Protein AF-A0A5C8FEM8-F1 (afdb_monomer)

Mean predicted aligned error: 6.61 Å

Sequence (257 aa):
MIEANPTNIETYREKIDFLNQLADKSDYSSDKGKYYNLAIECYDKMIELNPNDAETYKGKADTYYKLADNSYSYSDEKYYNLAIECYDKAIELNPNDAETYKGKADAYSQFANKYFSHQYSKSDKEKYYNLAIECYDKAIELNPNDAETYKGKADAYSQFANKYFSHQYSKSDKEKYYNLAIECYDKAIELNPNDAETYKGKADAYSQFANKYFSHQYSKSDKEKYYNLAIKCYDKAIKLKPSAVSFILRRVVPYMS

Radius of gyration: 20.21 Å; Cα contacts (8 Å, |Δi|>4): 328; chains: 1; bounding box: 56×37×47 Å

Organism: Brachyspira pilosicoli (NCBI:txid52584)

Solvent-accessible surface area (backbone atoms only — not comparable to full-atom values): 13181 Å² total; per-residue (Å²): 129,85,79,57,52,96,86,42,61,64,43,34,52,57,45,34,55,52,29,51,54,52,28,72,71,42,90,46,57,70,57,25,46,53,28,40,52,55,31,42,56,36,38,52,52,41,38,76,75,42,78,78,45,29,66,54,31,32,55,38,12,54,40,28,35,51,46,24,70,64,50,94,56,84,62,28,61,59,25,31,52,52,13,45,55,24,25,51,52,13,37,74,65,38,80,77,47,30,64,50,30,32,53,38,14,51,37,30,31,50,44,32,62,67,59,54,74,80,82,59,60,74,68,59,38,49,52,28,44,50,54,14,49,54,26,28,52,52,13,36,73,66,39,78,76,46,30,65,49,30,34,52,43,15,50,41,30,33,52,53,49,62,78,70,64,88,85,85,75,63,73,66,61,47,54,50,30,44,49,53,14,48,53,25,28,51,51,13,36,71,64,38,79,74,48,30,64,52,31,39,53,43,15,49,46,30,41,49,49,27,57,74,70,44,72,82,88,58,65,70,65,62,36,49,53,30,33,54,52,13,39,55,26,24,52,54,14,32,72,66,39,74,86,46,60,69,45,60,56,56,49,51,50,72,78,78,115

Nearest PDB structures (foldseek):
  7cc7-assembly1_A  TM=6.594E-01  e=1.674E-04  Homo sapiens
  1zu2-assembly1_A  TM=7.948E-01  e=9.062E-04  Arabidopsis thaliana
  7kra-assembly1_B  TM=4.400E-01  e=4.4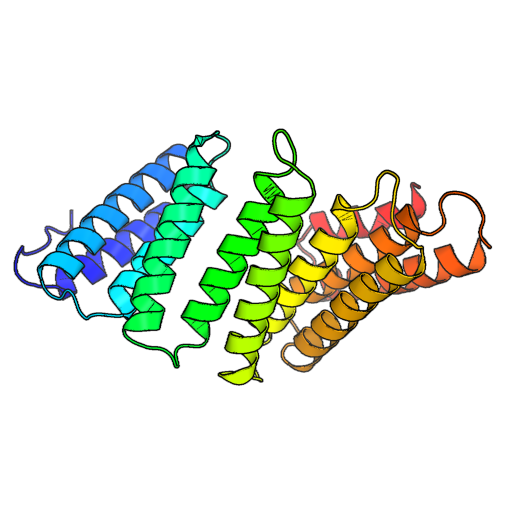88E-03  Saccharomyces cerevisiae
  6gkf-assembly1_B  TM=3.590E-01  e=4.329E-02  Homo sapiens
  6rrk-assembly1_B  TM=3.286E-01  e=2.799E-01  Homo sapiens

pLDDT: mean 87.53, std 13.0, range [51.66, 98.81]

InterPro domains:
  IPR011990 Tetratricopeptide-like helical domain superfamily [G3DSA:1.25.40.10] (30-71)
  IPR011990 Tetratricopeptide-like helical domain superfamily [G3DSA:1.25.40.10] (72-115)
  IPR011990 Tetratricopeptide-like helical domain superfamily [G3DSA:1.25.40.10] (120-165)
  IPR011990 Tetratricopeptide-like helical domain superfamily [G3DSA:1.25.40.10] (169-250)
  IPR019734 Tetratricopeptide repeat [PF13181] (34-53)
  IPR019734 Tetratricopeptide repeat [PF13181] (223-243)
  IPR019734 Tetratricopeptide repeat [PS50005] (64-97)
  IPR019734 Tetratricopeptide repeat [SM00028] (16-53)
  IPR019734 Tetratricopeptide repeat [SM00028] (61-97)
  IPR019734 Tetratricopeptide repeat [SM00028] (105-146)
  IPR019734 Tetratricopeptide repeat [SM00028] (154-195)
  IPR019734 Tetratricopeptide repeat [SM00028] (203-244)
  IPR051685 Ycf3/AcsC/BcsC/TPR Multifunctional [PTHR44943] (76-242)

Foldseek 3Di:
DQDQDLQDLVSLVVLLVVLVVQLVPDPDLVSVLVSLVVNLVSLVSSCVNPVLDLVSLQSNLLSLLVNLVSDPDPCSLVSLVSSLVSLVSSCVSPVLDLVSLLSNLLSLLVCLQRPPPPDDDLVVSVVSLVSSLVSLVSSCVSPVLDLVSLLSNLLSLLSVLQPNDPDDDDLVVSVVSLVSSLVSLVSSCVSPVLPLVSLQSNLVSLLRCLCPNVVPDDDPVVSVVSLVSSLVSLVSSCVSPVPPVVSVVSSCVSVVD

Secondary structure (DSSP, 8-state):
-----TT-HHHHHHHHHHHHHHHHH-S-HHHHHHHHHHHHHHHHHHHHH-TT-HHHHHHHHHHHHHHHHH--STTHHHHHHHHHHHHHHHHHH-TT-HHHHHHHHHHHHHHHHHHTTTSS-HHHHHHHHHHHHHHHHHHHHH-TT-HHHHHHHHHHHHHHHHHT-SS-S-HHHHHHHHHHHHHHHHHHHHH-TT-HHHHHHHHHHHHHHHHHHSTTT--HHHHHHHHHHHHHHHHHHHHH-TT-HHHHHHHHGGG--

Structure (mmCIF, N/CA/C/O backbone):
data_AF-A0A5C8FEM8-F1
#
_entry.id   AF-A0A5C8FEM8-F1
#
loop_
_atom_site.group_PDB
_atom_site.id
_atom_site.type_symbol
_atom_site.label_atom_id
_atom_site.label_alt_id
_atom_site.label_comp_id
_atom_site.label_asym_id
_atom_site.label_entity_id
_atom_site.label_seq_id
_atom_site.pdbx_PDB_ins_code
_atom_site.Cartn_x
_atom_site.Cartn_y
_atom_site.Cartn_z
_atom_site.occupancy
_atom_site.B_iso_or_equiv
_atom_site.auth_seq_id
_atom_site.auth_comp_id
_atom_site.auth_asym_id
_atom_site.auth_atom_id
_atom_site.pdbx_PDB_model_num
ATOM 1 N N . MET A 1 1 ? -15.804 23.978 14.802 1.00 51.66 1 MET A N 1
ATOM 2 C CA . MET A 1 1 ? -15.342 22.624 15.166 1.00 51.66 1 MET A CA 1
ATOM 3 C C . MET A 1 1 ? -16.529 21.701 15.006 1.00 51.66 1 MET A C 1
ATOM 5 O O . MET A 1 1 ? -17.602 22.091 15.442 1.00 51.66 1 MET A O 1
ATOM 9 N N . ILE A 1 2 ? -16.366 20.544 14.368 1.00 57.62 2 ILE A N 1
ATOM 10 C CA . ILE A 1 2 ? -17.368 19.477 14.458 1.00 57.62 2 ILE A CA 1
ATOM 11 C C . ILE A 1 2 ? -17.205 18.889 15.864 1.00 57.62 2 ILE A C 1
ATOM 13 O O . ILE A 1 2 ? -16.173 18.285 16.164 1.00 57.62 2 ILE A O 1
ATOM 17 N N . GLU A 1 3 ? -18.147 19.169 16.763 1.00 63.19 3 GLU A N 1
ATOM 18 C CA . GLU A 1 3 ? -18.195 18.512 18.070 1.00 63.19 3 GLU A CA 1
ATOM 19 C C . GLU A 1 3 ? -18.708 17.087 17.853 1.00 63.19 3 GLU A C 1
ATOM 21 O O . GLU A 1 3 ? -19.853 16.887 17.453 1.00 63.19 3 GLU A O 1
ATOM 26 N N . ALA A 1 4 ? -17.838 16.093 18.057 1.00 64.19 4 ALA A N 1
ATOM 27 C CA . ALA A 1 4 ? -18.237 14.695 17.964 1.00 64.19 4 ALA A CA 1
ATOM 28 C C . ALA A 1 4 ? -19.168 14.358 19.136 1.00 64.19 4 ALA A C 1
ATOM 30 O O . ALA A 1 4 ? -18.851 14.648 20.293 1.00 64.19 4 ALA A O 1
ATOM 31 N N . ASN A 1 5 ? -20.310 13.745 18.838 1.00 67.50 5 ASN A N 1
ATOM 32 C CA . ASN A 1 5 ? -21.220 13.247 19.856 1.00 67.50 5 ASN A CA 1
ATOM 33 C C . ASN A 1 5 ? -20.618 11.955 20.442 1.00 67.50 5 ASN A C 1
ATOM 35 O O . ASN A 1 5 ? -20.400 11.009 19.682 1.00 67.50 5 ASN A O 1
ATOM 39 N N . PRO A 1 6 ? -20.370 11.876 21.765 1.00 69.50 6 PRO A N 1
ATOM 40 C CA . PRO A 1 6 ? -19.604 10.792 22.387 1.00 69.50 6 PRO A CA 1
ATOM 41 C C . PRO A 1 6 ? -20.185 9.383 22.213 1.00 69.50 6 PRO A C 1
ATOM 43 O O . PRO A 1 6 ? -19.500 8.411 22.510 1.00 69.50 6 PRO A O 1
ATOM 46 N N . THR A 1 7 ? -21.425 9.248 21.740 1.00 72.31 7 THR A N 1
ATOM 47 C CA . THR A 1 7 ? -22.073 7.952 21.489 1.00 72.31 7 THR A CA 1
ATOM 48 C C . THR A 1 7 ? -22.333 7.661 20.010 1.00 72.31 7 THR A C 1
ATOM 50 O O . THR A 1 7 ? -22.814 6.576 19.689 1.00 72.31 7 THR A O 1
ATOM 53 N N . ASN A 1 8 ? -22.026 8.590 19.096 1.00 83.19 8 ASN A N 1
ATOM 54 C CA . ASN A 1 8 ? -22.306 8.428 17.670 1.00 83.19 8 ASN A CA 1
ATOM 55 C C . ASN A 1 8 ? -21.015 8.276 16.853 1.00 83.19 8 ASN A C 1
ATOM 57 O O . ASN A 1 8 ? -20.333 9.263 16.565 1.00 83.19 8 ASN A O 1
ATOM 61 N N . ILE A 1 9 ? -20.744 7.040 16.418 1.00 86.31 9 ILE A N 1
ATOM 62 C CA . ILE A 1 9 ? -19.613 6.668 15.551 1.00 86.31 9 ILE A CA 1
ATOM 63 C C . ILE A 1 9 ? -19.540 7.548 14.294 1.00 86.31 9 ILE A C 1
ATOM 65 O O . ILE A 1 9 ? -18.447 7.930 13.883 1.00 86.31 9 ILE A O 1
ATOM 69 N N . GLU A 1 10 ? -20.679 7.931 13.714 1.00 88.69 10 GLU A N 1
ATOM 70 C CA . GLU A 1 10 ? -20.699 8.694 12.463 1.00 88.69 10 GLU A CA 1
ATOM 71 C C . GLU A 1 10 ? -20.087 10.090 12.625 1.00 88.69 10 GLU A C 1
ATOM 73 O O . GLU A 1 10 ? -19.344 10.555 11.767 1.00 88.69 10 GLU A O 1
ATOM 78 N N . THR A 1 11 ? -20.278 10.722 13.786 1.00 90.81 11 THR A N 1
ATOM 79 C CA . THR A 1 11 ? -19.669 12.034 14.054 1.00 90.81 11 THR A CA 1
ATOM 80 C C . THR A 1 11 ? -18.144 11.966 14.160 1.00 90.81 11 THR A C 1
ATOM 82 O O . THR A 1 11 ? -17.454 12.939 13.851 1.00 90.81 11 THR A O 1
ATOM 85 N N . TYR A 1 12 ? -17.596 10.813 14.562 1.00 93.56 12 TYR A N 1
ATOM 86 C CA . TYR A 1 12 ? -16.154 10.583 14.549 1.00 93.56 12 TYR A CA 1
ATOM 87 C C . TYR A 1 12 ? -15.633 10.368 13.128 1.00 93.56 12 TYR A C 1
ATOM 89 O O . TYR A 1 12 ? -14.590 10.933 12.805 1.00 93.56 12 TYR A O 1
ATOM 97 N N . ARG A 1 13 ? -16.370 9.649 12.268 1.00 92.56 13 ARG A N 1
ATOM 98 C CA . ARG A 1 13 ? -16.022 9.487 10.844 1.00 92.56 13 ARG A CA 1
ATOM 99 C C . ARG A 1 13 ? -15.965 10.827 10.120 1.00 92.56 13 ARG A C 1
ATOM 101 O O . ARG A 1 13 ? -14.933 11.163 9.550 1.00 92.56 13 ARG A O 1
ATOM 108 N N . GLU A 1 14 ? -17.006 11.649 10.255 1.00 94.12 14 GLU A N 1
ATOM 109 C CA . GLU A 1 14 ? -17.040 12.996 9.665 1.00 94.12 14 GLU A CA 1
ATOM 110 C C . GLU A 1 14 ? -15.861 13.862 10.138 1.00 94.12 14 GLU A C 1
ATOM 112 O O . GLU A 1 14 ? -15.242 14.599 9.363 1.00 94.12 14 GLU A O 1
ATOM 117 N N . LYS A 1 15 ? -15.520 13.768 11.429 1.00 95.38 15 LYS A N 1
ATOM 118 C CA . LYS A 1 15 ? -14.380 14.489 11.997 1.00 95.38 15 LYS A CA 1
ATOM 119 C C . LYS A 1 15 ? -13.048 13.970 11.451 1.00 95.38 15 LYS A C 1
ATOM 121 O O . LYS A 1 15 ? -12.173 14.788 11.169 1.00 95.38 15 LYS A O 1
ATOM 126 N N . ILE A 1 16 ? -12.882 12.658 11.298 1.00 96.06 16 ILE A N 1
ATOM 127 C CA . ILE A 1 16 ? -11.690 12.042 10.699 1.00 96.06 16 ILE A CA 1
ATOM 128 C C . ILE A 1 16 ? -11.525 12.502 9.252 1.00 96.06 16 ILE A C 1
ATOM 130 O O . ILE A 1 16 ? -10.439 12.953 8.889 1.00 96.06 16 ILE A O 1
ATOM 134 N N . ASP A 1 17 ? -12.590 12.480 8.455 1.00 94.50 17 ASP A N 1
ATOM 135 C CA . ASP A 1 17 ? -12.556 12.938 7.064 1.00 94.50 17 ASP A CA 1
ATOM 136 C C . ASP A 1 17 ? -12.136 14.403 6.971 1.00 94.50 17 ASP A C 1
ATOM 138 O O . ASP A 1 17 ? -11.267 14.769 6.174 1.00 94.50 17 ASP A O 1
ATOM 142 N N . PHE A 1 18 ? -12.691 15.250 7.839 1.00 95.94 18 PHE A N 1
ATOM 143 C CA . PHE A 1 18 ? -12.291 16.649 7.930 1.00 95.94 18 PHE A CA 1
ATOM 144 C C . PHE A 1 18 ? -10.809 16.810 8.312 1.00 95.94 18 PHE A C 1
ATOM 146 O O . PHE A 1 18 ? -10.099 17.615 7.707 1.00 95.94 18 PHE A O 1
ATOM 153 N N . LEU A 1 19 ? -10.316 16.038 9.285 1.00 96.19 19 LEU A N 1
ATOM 154 C CA . LEU A 1 19 ? -8.912 16.068 9.710 1.00 96.19 19 LEU A CA 1
ATOM 155 C C . LEU A 1 19 ? -7.964 15.587 8.605 1.00 96.19 19 LEU A C 1
ATOM 157 O O . LEU A 1 19 ? -6.931 16.218 8.382 1.00 96.19 19 LEU A O 1
ATOM 161 N N . ASN A 1 20 ? -8.332 14.533 7.877 1.00 92.50 20 ASN A N 1
ATOM 162 C CA . ASN A 1 20 ? -7.573 14.033 6.732 1.00 92.50 20 ASN A CA 1
ATOM 163 C C . ASN A 1 20 ? -7.485 15.090 5.626 1.00 92.50 20 ASN A C 1
ATOM 165 O O . ASN A 1 20 ? -6.394 15.376 5.139 1.00 92.50 20 ASN A O 1
ATOM 169 N N . GLN A 1 21 ? -8.590 15.773 5.312 1.00 94.56 21 GLN A N 1
ATOM 170 C CA . GLN A 1 21 ? -8.576 16.878 4.347 1.00 94.56 21 GLN A CA 1
ATOM 171 C C . GLN A 1 21 ? -7.672 18.040 4.781 1.00 94.56 21 GLN A C 1
ATOM 173 O O . GLN A 1 21 ? -7.045 18.683 3.936 1.00 94.56 21 GLN A O 1
ATOM 178 N N . LEU A 1 22 ? -7.614 18.350 6.081 1.00 95.06 22 LEU A N 1
ATOM 179 C CA . LEU A 1 22 ? -6.695 19.365 6.603 1.00 95.06 22 LEU A CA 1
ATOM 180 C C . LEU A 1 22 ? -5.234 18.913 6.507 1.00 95.06 22 LEU A C 1
ATOM 182 O O . LEU A 1 22 ? -4.374 19.726 6.166 1.00 95.06 22 LEU A O 1
ATOM 186 N N . ALA A 1 23 ? -4.953 17.635 6.765 1.00 93.06 23 ALA A N 1
ATOM 187 C CA . ALA A 1 23 ? -3.621 17.065 6.592 1.00 93.06 23 ALA A CA 1
ATOM 188 C C . ALA A 1 23 ? -3.172 17.116 5.124 1.00 93.06 23 ALA A C 1
ATOM 190 O O . ALA A 1 23 ? -2.054 17.550 4.841 1.00 93.06 23 ALA A O 1
ATOM 191 N N . ASP A 1 24 ? -4.050 16.767 4.185 1.00 89.62 24 ASP A N 1
ATOM 192 C CA . ASP A 1 24 ? -3.743 16.772 2.751 1.00 89.62 24 ASP A CA 1
ATOM 193 C C . ASP A 1 24 ? -3.464 18.182 2.215 1.00 89.62 24 ASP A C 1
ATOM 195 O O . ASP A 1 24 ? -2.594 18.363 1.363 1.00 89.62 24 ASP A O 1
ATOM 199 N N . LYS A 1 25 ? -4.167 19.193 2.741 1.00 93.88 25 LYS A N 1
ATOM 200 C CA . LYS A 1 25 ? -3.984 20.608 2.371 1.00 93.88 25 LYS A CA 1
ATOM 201 C C . LYS A 1 25 ? -2.802 21.282 3.061 1.00 93.88 25 LYS A C 1
ATOM 203 O O . LYS A 1 25 ? -2.456 22.400 2.692 1.00 93.88 25 LYS A O 1
ATOM 208 N N . SER A 1 26 ? -2.230 20.663 4.088 1.00 92.19 26 SER A N 1
ATOM 209 C CA . SER A 1 26 ? -1.134 21.270 4.831 1.00 92.19 26 SER A CA 1
ATOM 210 C C . SER A 1 26 ? 0.185 21.159 4.070 1.00 92.19 26 SER A C 1
ATOM 212 O O . SER A 1 26 ? 0.599 20.065 3.685 1.00 92.19 26 SER A O 1
ATOM 214 N N . ASP A 1 27 ? 0.907 22.270 3.952 1.00 89.06 27 ASP A N 1
ATOM 215 C CA . ASP A 1 27 ? 2.281 22.277 3.440 1.00 89.06 27 ASP A CA 1
ATOM 216 C C . ASP A 1 27 ? 3.306 21.873 4.517 1.00 89.06 27 ASP A C 1
ATOM 218 O O . ASP A 1 27 ? 4.415 21.431 4.207 1.00 89.06 27 ASP A O 1
ATOM 222 N N . TYR A 1 28 ? 2.942 21.984 5.800 1.00 88.56 28 TYR A N 1
ATOM 223 C CA . TYR A 1 28 ? 3.843 21.760 6.929 1.00 88.56 28 TYR A CA 1
ATOM 224 C C . TYR A 1 28 ? 3.640 20.376 7.558 1.00 88.56 28 TYR A C 1
ATOM 226 O O . TYR A 1 28 ? 2.541 20.026 7.997 1.00 88.56 28 TYR A O 1
ATOM 234 N N . SER A 1 29 ? 4.729 19.603 7.672 1.00 86.56 29 SER A N 1
ATOM 235 C CA . SER A 1 29 ? 4.720 18.263 8.293 1.00 86.56 29 SER A CA 1
ATOM 236 C C . SER A 1 29 ? 4.246 18.290 9.758 1.00 86.56 29 SER A C 1
ATOM 238 O O . SER A 1 29 ? 3.521 17.392 10.183 1.00 86.56 29 SER A O 1
ATOM 240 N N . SER A 1 30 ? 4.551 19.354 10.513 1.00 87.81 30 SER A N 1
ATOM 241 C CA . SER A 1 30 ? 4.071 19.529 11.894 1.00 87.81 30 SER A CA 1
ATOM 242 C C . SER A 1 30 ? 2.545 19.556 11.990 1.00 87.81 30 SER A C 1
ATOM 244 O O . SER A 1 30 ? 1.961 18.916 12.865 1.00 87.81 30 SER A O 1
ATOM 246 N N . ASP A 1 31 ? 1.900 20.264 11.065 1.00 90.50 31 ASP A N 1
ATOM 247 C CA . ASP A 1 31 ? 0.448 20.393 11.029 1.00 90.50 31 ASP A CA 1
ATOM 248 C C . ASP A 1 31 ? -0.191 19.076 10.584 1.00 90.50 31 ASP A C 1
ATOM 250 O O . ASP A 1 31 ? -1.142 18.621 11.217 1.00 90.50 31 ASP A O 1
ATOM 254 N N . LYS A 1 32 ? 0.394 18.393 9.585 1.00 92.00 32 LYS A N 1
ATOM 255 C CA . LYS A 1 32 ? -0.030 17.035 9.196 1.00 92.00 32 LYS A CA 1
ATOM 256 C C . LYS A 1 32 ? 0.006 16.080 10.383 1.00 92.00 32 LYS A C 1
ATOM 258 O O . LYS A 1 32 ? -0.993 15.434 10.682 1.00 92.00 32 LYS A O 1
ATOM 263 N N . GLY A 1 33 ? 1.130 16.045 11.100 1.00 91.75 33 GLY A N 1
ATOM 264 C CA . GLY A 1 33 ? 1.295 15.201 12.280 1.00 91.75 33 GLY A CA 1
ATOM 265 C C . GLY A 1 33 ? 0.262 15.499 13.367 1.00 91.75 33 GLY A C 1
ATOM 266 O O . GLY A 1 33 ? -0.288 14.577 13.966 1.00 91.75 33 GLY A O 1
ATOM 267 N N . LYS A 1 34 ? -0.069 16.777 13.590 1.00 93.50 34 LYS A N 1
ATOM 268 C CA . LYS A 1 34 ? -1.137 17.173 14.518 1.00 93.50 34 LYS A CA 1
ATOM 269 C C . LYS A 1 34 ? -2.503 16.632 14.086 1.00 93.50 34 LYS A C 1
ATOM 271 O O . LYS A 1 34 ? -3.217 16.084 14.922 1.00 93.50 34 LYS A O 1
ATOM 276 N N . TYR A 1 35 ? -2.870 16.773 12.813 1.00 95.44 35 TYR A N 1
ATOM 277 C CA . TYR A 1 35 ? -4.160 16.288 12.316 1.00 95.44 35 TYR A CA 1
ATOM 278 C C . TYR A 1 35 ? -4.263 14.761 12.356 1.00 95.44 35 TYR A C 1
ATOM 280 O O . TYR A 1 35 ? -5.292 14.245 12.784 1.00 95.44 35 TYR A O 1
ATOM 288 N N . TYR A 1 36 ? -3.191 14.042 12.017 1.00 95.12 36 TYR A N 1
ATOM 289 C CA . TYR A 1 36 ? -3.157 12.583 12.134 1.00 95.12 36 TYR A CA 1
ATOM 290 C C . TYR A 1 36 ? -3.291 12.107 13.581 1.00 95.12 36 TYR A C 1
ATOM 292 O O . TYR A 1 36 ? -4.058 11.186 13.838 1.00 95.12 36 TYR A O 1
ATOM 300 N N . ASN A 1 37 ? -2.628 12.759 14.542 1.00 95.25 37 ASN A N 1
ATOM 301 C CA . ASN A 1 37 ? -2.808 12.429 15.960 1.00 95.25 37 ASN A CA 1
ATOM 302 C C . ASN A 1 37 ? -4.263 12.631 16.416 1.00 95.25 37 ASN A C 1
ATOM 304 O O . ASN A 1 37 ? -4.824 11.763 17.076 1.00 95.25 37 ASN A O 1
ATOM 308 N N . LEU A 1 38 ? -4.907 13.726 16.000 1.00 96.12 38 LEU A N 1
ATOM 309 C CA . LEU A 1 38 ? -6.325 13.960 16.298 1.00 96.12 38 LEU A CA 1
ATOM 310 C C . LEU A 1 38 ? -7.248 12.924 15.633 1.00 96.12 38 LEU A C 1
ATOM 312 O O . LEU A 1 38 ? -8.281 12.572 16.202 1.00 96.12 38 LEU A O 1
ATOM 316 N N . ALA A 1 39 ? -6.903 12.444 14.436 1.00 97.12 39 ALA A N 1
ATOM 317 C CA . ALA A 1 39 ? -7.659 11.393 13.760 1.00 97.12 39 ALA A CA 1
ATOM 318 C C . ALA A 1 39 ? -7.501 10.049 14.488 1.00 97.12 39 ALA A C 1
ATOM 320 O O . ALA A 1 39 ? -8.494 9.362 14.709 1.00 97.12 39 ALA A O 1
ATOM 321 N N . ILE A 1 40 ? -6.290 9.721 14.954 1.00 97.56 40 ILE A N 1
ATOM 322 C CA . ILE A 1 40 ? -6.013 8.541 15.791 1.00 97.56 40 ILE A CA 1
ATOM 323 C C . ILE A 1 40 ? -6.861 8.559 17.069 1.00 97.56 40 ILE A C 1
ATOM 325 O O . ILE A 1 40 ? -7.487 7.550 17.378 1.00 97.56 40 ILE A O 1
ATOM 329 N N . GLU A 1 41 ? -6.965 9.700 17.759 1.00 96.69 41 GLU A N 1
ATOM 330 C CA . GLU A 1 41 ? -7.837 9.836 18.938 1.00 96.69 41 GLU A CA 1
ATOM 331 C C . GLU A 1 41 ? -9.318 9.577 18.607 1.00 96.69 41 GLU A C 1
ATOM 333 O O . GLU A 1 41 ? -10.058 9.019 19.417 1.00 96.69 41 GLU A O 1
ATOM 338 N N . CYS A 1 42 ? -9.774 9.972 17.414 1.00 96.81 42 CYS A N 1
ATOM 339 C CA . CYS A 1 42 ? -11.138 9.688 16.968 1.00 96.81 42 CYS A CA 1
ATOM 340 C C . CYS A 1 42 ? -11.333 8.193 16.685 1.00 96.81 42 CYS A C 1
ATOM 342 O O . CYS A 1 42 ? -12.348 7.633 17.096 1.00 96.81 42 CYS A O 1
ATOM 344 N N . TYR A 1 43 ? -10.351 7.533 16.063 1.00 97.69 43 TYR A N 1
ATOM 345 C CA . TYR A 1 43 ? -10.370 6.080 15.887 1.00 97.69 43 TYR A CA 1
ATOM 346 C C . TYR A 1 43 ? -10.361 5.339 17.227 1.00 97.69 43 TYR A C 1
ATOM 348 O O . TYR A 1 43 ? -11.098 4.371 17.374 1.00 97.69 43 TYR A O 1
ATOM 356 N N . ASP A 1 44 ? -9.609 5.807 18.227 1.00 97.69 44 ASP A N 1
ATOM 357 C CA . ASP A 1 44 ? -9.642 5.231 19.579 1.00 97.69 44 ASP A CA 1
ATOM 358 C C . ASP A 1 44 ? -11.055 5.271 20.173 1.00 97.69 44 ASP A C 1
ATOM 360 O O . ASP A 1 44 ? -11.528 4.272 20.714 1.00 97.69 44 ASP A O 1
ATOM 364 N N . LYS A 1 45 ? -11.780 6.382 19.992 1.00 96.38 45 LYS A N 1
ATOM 365 C CA . LYS A 1 45 ? -13.191 6.478 20.399 1.00 96.38 45 LYS A CA 1
ATOM 366 C C . LYS A 1 45 ? -14.114 5.568 19.602 1.00 96.38 45 LYS A C 1
ATOM 368 O O . LYS A 1 45 ? -15.020 4.976 20.182 1.00 96.38 45 LYS A O 1
ATOM 373 N N . MET A 1 46 ? -13.884 5.404 18.305 1.00 96.12 46 MET A N 1
ATOM 374 C CA . MET A 1 46 ? -14.653 4.452 17.502 1.00 96.12 46 MET A CA 1
ATOM 375 C C . MET A 1 46 ? -14.411 3.003 17.946 1.00 96.12 46 MET A C 1
ATOM 377 O O . MET A 1 46 ? -15.372 2.244 18.037 1.00 96.12 46 MET A O 1
ATOM 381 N N . ILE A 1 47 ? -13.173 2.642 18.303 1.00 96.44 47 ILE A N 1
ATOM 382 C CA . ILE A 1 47 ? -12.817 1.318 18.842 1.00 96.44 47 ILE A CA 1
ATOM 383 C C . ILE A 1 47 ? -13.463 1.091 20.215 1.00 96.44 47 ILE A C 1
ATOM 385 O O . ILE A 1 47 ? -13.981 0.005 20.467 1.00 96.44 47 ILE A O 1
ATOM 389 N N . GLU A 1 48 ? -13.477 2.101 21.095 1.00 96.00 48 GLU A N 1
ATOM 390 C CA . GLU A 1 48 ? -14.187 2.027 22.384 1.00 96.00 48 GLU A CA 1
ATOM 391 C C . GLU A 1 48 ? -15.688 1.730 22.193 1.00 96.00 48 GLU A C 1
ATOM 393 O O . GLU A 1 48 ? -16.272 0.974 22.970 1.00 96.00 48 GLU A O 1
ATOM 398 N N . LEU A 1 49 ? -16.311 2.309 21.159 1.00 94.12 49 LEU A N 1
ATOM 399 C CA . LEU A 1 49 ? -17.734 2.125 20.848 1.00 94.12 49 LEU A CA 1
ATOM 400 C C . LEU A 1 49 ? -18.026 0.809 20.110 1.00 94.12 49 LEU A C 1
ATOM 402 O O . LEU A 1 49 ? -19.071 0.199 20.340 1.00 94.12 49 LEU A O 1
ATOM 406 N N . ASN A 1 50 ? -17.132 0.376 19.219 1.00 94.19 50 ASN A N 1
ATOM 407 C CA . ASN A 1 50 ? -17.248 -0.870 18.470 1.00 94.19 50 ASN A CA 1
ATOM 408 C C . ASN A 1 50 ? -15.869 -1.533 18.262 1.00 94.19 50 ASN A C 1
ATOM 410 O O . ASN A 1 50 ? -15.212 -1.299 17.244 1.00 94.19 50 ASN A O 1
ATOM 414 N N . PRO A 1 51 ? -15.441 -2.417 19.179 1.00 96.00 51 PRO A N 1
ATOM 415 C CA . PRO A 1 51 ? -14.111 -3.028 19.134 1.00 96.00 51 PRO A CA 1
ATOM 416 C C . PRO A 1 51 ? -13.952 -4.118 18.064 1.00 96.00 51 PRO A C 1
ATOM 418 O O . PRO A 1 51 ? -12.863 -4.660 17.921 1.00 96.00 51 PRO A O 1
ATOM 421 N N . ASN A 1 52 ? -15.010 -4.467 17.325 1.00 96.88 52 ASN A N 1
ATOM 422 C CA . ASN A 1 52 ? -14.967 -5.488 16.272 1.00 96.88 52 ASN A CA 1
ATOM 423 C C . ASN A 1 52 ? -15.110 -4.887 14.863 1.00 96.88 52 ASN A C 1
ATOM 425 O O . ASN A 1 52 ? -15.421 -5.606 13.915 1.00 96.88 52 ASN A O 1
ATOM 429 N N . ASP A 1 53 ? -14.919 -3.574 14.712 1.00 97.06 53 ASP A N 1
ATOM 430 C CA . ASP A 1 53 ? -14.964 -2.914 13.407 1.00 97.06 53 ASP A CA 1
ATOM 431 C C . ASP A 1 53 ? -13.597 -2.948 12.709 1.00 97.06 53 ASP A C 1
ATOM 433 O O . ASP A 1 53 ? -12.718 -2.133 12.996 1.00 97.06 53 ASP A O 1
ATOM 437 N N . ALA A 1 54 ? -13.428 -3.884 11.772 1.00 98.00 54 ALA A N 1
ATOM 438 C CA . ALA A 1 54 ? -12.195 -4.038 11.000 1.00 98.00 54 ALA A CA 1
ATOM 439 C C . ALA A 1 54 ? -11.785 -2.746 10.268 1.00 98.00 54 ALA A 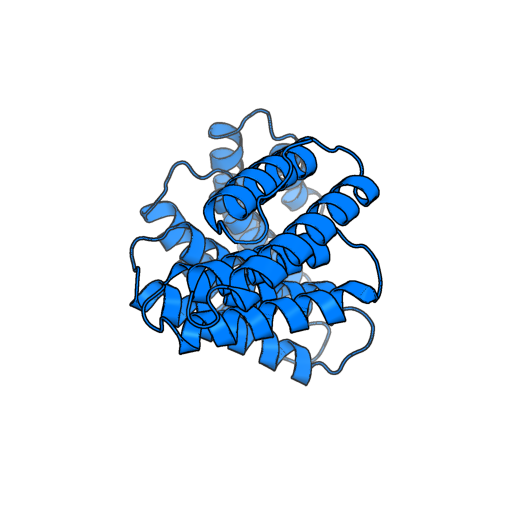C 1
ATOM 441 O O . ALA A 1 54 ? -10.603 -2.402 10.257 1.00 98.00 54 ALA A O 1
ATOM 442 N N . GLU A 1 55 ? -12.751 -1.997 9.721 1.00 97.50 55 GLU A N 1
ATOM 443 C CA . GLU A 1 55 ? -12.472 -0.777 8.952 1.00 97.50 55 GLU A CA 1
ATOM 444 C C . GLU A 1 55 ? -11.916 0.333 9.849 1.00 97.50 55 GLU A C 1
ATOM 446 O O . GLU A 1 55 ? -11.026 1.082 9.453 1.00 97.50 55 GLU A O 1
ATOM 451 N N . THR A 1 56 ? -12.377 0.401 11.101 1.00 97.88 56 THR A N 1
ATOM 452 C CA . THR A 1 56 ? -11.846 1.345 12.091 1.00 97.88 56 THR A CA 1
ATOM 453 C C . THR A 1 56 ? -10.377 1.042 12.413 1.00 97.88 56 THR A C 1
ATOM 455 O O . THR A 1 56 ? -9.559 1.964 12.476 1.00 97.88 56 THR A O 1
ATOM 458 N N . TYR A 1 57 ? -10.005 -0.234 12.573 1.00 98.75 57 TYR A N 1
ATOM 459 C CA . TYR A 1 57 ? -8.604 -0.621 12.785 1.00 98.75 57 TYR A CA 1
ATOM 460 C C . TYR A 1 57 ? -7.730 -0.341 11.562 1.00 98.75 57 TYR A C 1
ATOM 462 O O . TYR A 1 57 ? -6.633 0.198 11.718 1.00 98.75 57 TYR A O 1
ATOM 470 N N . LYS A 1 58 ? -8.221 -0.649 10.358 1.00 98.62 58 LYS A N 1
ATOM 471 C CA . LYS A 1 58 ? -7.538 -0.344 9.095 1.00 98.62 58 LYS A CA 1
ATOM 472 C C . LYS A 1 58 ? -7.319 1.162 8.933 1.00 98.62 58 LYS A C 1
ATOM 474 O O . LYS A 1 58 ? -6.184 1.590 8.761 1.00 98.62 58 LYS A O 1
ATOM 479 N N . GLY A 1 59 ? -8.353 1.986 9.106 1.00 98.25 59 GLY A N 1
ATOM 480 C CA . GLY A 1 59 ? -8.228 3.444 9.009 1.00 98.25 59 GLY A CA 1
ATOM 481 C C . GLY A 1 59 ? -7.255 4.034 10.039 1.00 98.25 59 GLY A C 1
ATOM 482 O O . GLY A 1 59 ? -6.484 4.957 9.739 1.00 98.25 59 GLY A O 1
ATOM 483 N N . LYS A 1 60 ? -7.215 3.464 11.252 1.00 98.44 60 LYS A N 1
ATOM 484 C CA . LYS A 1 60 ? -6.207 3.813 12.262 1.00 98.44 60 LYS A CA 1
ATOM 485 C C . LYS A 1 60 ? -4.795 3.410 11.821 1.00 98.44 60 LYS A C 1
ATOM 487 O O . LYS A 1 60 ? -3.864 4.201 11.984 1.00 98.44 60 LYS A O 1
ATOM 492 N N . ALA A 1 61 ? -4.638 2.222 11.237 1.00 98.50 61 ALA A N 1
ATOM 493 C CA . ALA A 1 61 ? -3.375 1.731 10.693 1.00 98.50 61 ALA A CA 1
ATOM 494 C C . ALA A 1 61 ? -2.846 2.633 9.567 1.00 98.50 61 ALA A C 1
ATOM 496 O O . ALA A 1 61 ? -1.699 3.079 9.636 1.00 98.50 61 ALA A O 1
ATOM 497 N N . ASP A 1 62 ? -3.700 2.993 8.604 1.00 97.94 62 ASP A N 1
ATOM 498 C CA . ASP A 1 62 ? -3.384 3.926 7.515 1.00 97.94 62 ASP A CA 1
ATOM 499 C C . ASP A 1 62 ? -2.905 5.275 8.063 1.00 97.94 62 ASP A C 1
ATOM 501 O O . ASP A 1 62 ? -1.968 5.890 7.546 1.00 97.94 62 ASP A O 1
ATOM 505 N N . THR A 1 63 ? -3.531 5.746 9.144 1.00 97.00 63 THR A N 1
ATOM 506 C CA . THR A 1 63 ? -3.181 7.022 9.779 1.00 97.00 63 THR A CA 1
ATOM 507 C C . THR A 1 63 ? -1.829 6.950 10.487 1.00 97.00 63 THR A C 1
ATOM 509 O O . THR A 1 63 ? -1.022 7.873 10.351 1.00 97.00 63 THR A O 1
ATOM 512 N N . TYR A 1 64 ? -1.526 5.848 11.183 1.00 97.00 64 TYR A N 1
ATOM 513 C CA . TYR A 1 64 ? -0.186 5.614 11.731 1.00 97.00 64 TYR A CA 1
ATOM 514 C C . TYR A 1 64 ? 0.872 5.493 10.636 1.00 97.00 64 TYR A C 1
ATOM 516 O O . TYR A 1 64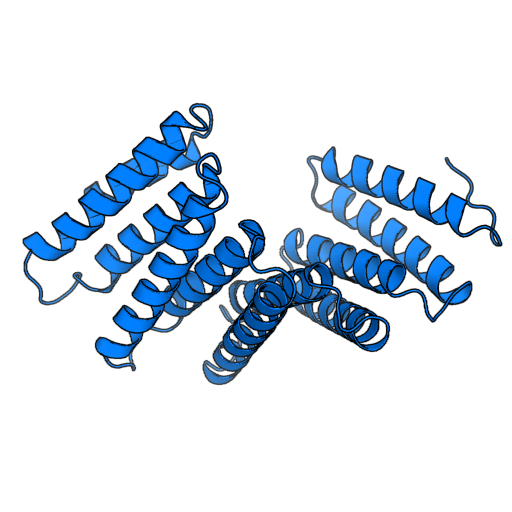 ? 1.946 6.077 10.771 1.00 97.00 64 TYR A O 1
ATOM 524 N N . TYR A 1 65 ? 0.569 4.796 9.539 1.00 95.50 65 TYR A N 1
ATOM 525 C CA . TYR A 1 65 ? 1.460 4.689 8.388 1.00 95.50 65 TYR A CA 1
ATOM 526 C C . TYR A 1 65 ? 1.763 6.068 7.789 1.00 95.50 65 TYR A C 1
ATOM 528 O O . TYR A 1 65 ? 2.929 6.418 7.613 1.00 95.50 65 TYR A O 1
ATOM 536 N N . LYS A 1 66 ? 0.743 6.906 7.563 1.00 93.25 66 LYS A N 1
ATOM 537 C CA . LYS A 1 66 ? 0.930 8.291 7.098 1.00 93.25 66 LYS A CA 1
ATOM 538 C C . LYS A 1 66 ? 1.757 9.112 8.085 1.00 93.25 66 LYS A C 1
ATOM 540 O O . LYS A 1 66 ? 2.630 9.868 7.661 1.00 93.25 66 LYS A O 1
ATOM 545 N N . LEU A 1 67 ? 1.517 8.975 9.388 1.00 91.81 67 LEU A N 1
ATOM 546 C CA . LEU A 1 67 ? 2.301 9.663 10.414 1.00 91.81 67 LEU A CA 1
ATOM 547 C C . LEU A 1 67 ? 3.774 9.226 10.379 1.00 91.81 67 LEU A C 1
ATOM 549 O O . LEU A 1 67 ? 4.663 10.074 10.476 1.00 91.81 67 LEU A O 1
ATOM 553 N N . ALA A 1 68 ? 4.026 7.932 10.173 1.00 90.81 68 ALA A N 1
ATOM 554 C CA . ALA A 1 68 ? 5.366 7.387 10.015 1.00 90.81 68 ALA A CA 1
ATOM 555 C C . ALA A 1 68 ? 6.044 7.895 8.732 1.00 90.81 68 ALA A C 1
ATOM 557 O O . ALA A 1 68 ? 7.218 8.258 8.728 1.00 90.81 68 ALA A O 1
ATOM 558 N N . ASP A 1 69 ? 5.304 7.963 7.626 1.00 86.25 69 ASP A N 1
ATOM 559 C CA . ASP A 1 69 ? 5.859 8.374 6.342 1.00 86.25 69 ASP A CA 1
ATOM 560 C C . ASP A 1 69 ? 6.180 9.881 6.283 1.00 86.25 69 ASP A C 1
ATOM 562 O O . ASP A 1 69 ? 7.146 10.284 5.631 1.00 86.25 69 ASP A O 1
ATOM 566 N N . ASN A 1 70 ? 5.427 10.706 7.021 1.00 84.06 70 ASN A N 1
ATOM 567 C CA . ASN A 1 70 ? 5.619 12.161 7.101 1.00 84.06 70 ASN A CA 1
ATOM 568 C C . ASN A 1 70 ? 6.679 12.610 8.124 1.00 84.06 70 ASN A C 1
ATOM 570 O O . ASN A 1 70 ? 7.061 13.787 8.128 1.00 84.06 70 ASN A O 1
ATOM 574 N N . SER A 1 71 ? 7.123 11.714 9.004 1.00 75.00 71 SER A N 1
ATOM 575 C CA . SER A 1 71 ? 8.116 12.012 10.033 1.00 75.00 71 SER A CA 1
ATOM 576 C C . SER A 1 71 ? 9.544 11.766 9.511 1.00 75.00 71 SER A C 1
ATOM 578 O O . SER A 1 71 ? 9.781 10.942 8.632 1.00 75.00 71 SER A O 1
ATOM 580 N N . TYR A 1 72 ? 10.495 12.562 10.009 1.00 65.00 72 TYR A N 1
ATOM 581 C CA . TYR A 1 72 ? 11.932 12.482 9.693 1.00 65.00 72 TYR A CA 1
ATOM 582 C C . TYR A 1 72 ? 12.745 12.086 10.938 1.00 65.00 72 TYR A C 1
ATOM 584 O O . TYR A 1 72 ? 13.885 12.521 11.109 1.00 65.00 72 TYR A O 1
ATOM 592 N N . SER A 1 73 ? 12.132 11.354 11.870 1.00 63.88 73 SER A N 1
ATOM 593 C CA . SER A 1 73 ? 12.648 11.173 13.227 1.00 63.88 73 SER A CA 1
ATOM 594 C C . SER A 1 73 ? 12.796 9.697 13.592 1.00 63.88 73 SER A C 1
ATOM 596 O O . SER A 1 73 ? 12.312 8.797 12.920 1.00 63.88 73 SER A O 1
ATOM 598 N N . TYR A 1 74 ? 13.447 9.413 14.716 1.00 56.94 74 TYR A N 1
ATOM 599 C CA . TYR A 1 74 ? 13.516 8.049 15.254 1.00 56.94 74 TYR A CA 1
ATOM 600 C C . TYR A 1 74 ? 12.134 7.499 15.662 1.00 56.94 74 TYR A C 1
ATOM 602 O O . TYR A 1 74 ? 11.975 6.295 15.836 1.00 56.94 74 TYR A O 1
ATOM 610 N N . SER A 1 75 ? 11.125 8.367 15.780 1.00 61.06 75 SER A N 1
ATOM 611 C CA . SER A 1 75 ? 9.752 8.012 16.147 1.00 61.06 75 SER A CA 1
ATOM 612 C C . SER A 1 75 ? 8.989 7.208 15.090 1.00 61.06 75 SER A C 1
ATOM 614 O O . SER A 1 75 ? 8.000 6.569 15.447 1.00 61.06 75 SER A O 1
ATOM 616 N N . ASP A 1 76 ? 9.396 7.210 13.818 1.00 72.25 76 ASP A N 1
ATOM 617 C CA . ASP A 1 76 ? 8.659 6.477 12.780 1.00 72.25 76 ASP A CA 1
ATOM 618 C C . ASP A 1 76 ? 8.722 4.942 12.959 1.00 72.25 76 ASP A C 1
ATOM 620 O O . ASP A 1 76 ? 7.779 4.274 12.552 1.00 72.25 76 ASP A O 1
ATOM 624 N N . GLU A 1 77 ? 9.703 4.367 13.676 1.00 84.75 77 GLU A N 1
ATOM 625 C CA . GLU A 1 77 ? 9.736 2.921 13.980 1.00 84.75 77 GLU A CA 1
ATOM 626 C C . GLU A 1 77 ? 8.520 2.538 14.815 1.00 84.75 77 GLU A C 1
ATOM 628 O O . GLU A 1 77 ? 7.815 1.573 14.519 1.00 84.75 77 GLU A O 1
ATOM 633 N N . LYS A 1 78 ? 8.240 3.344 15.841 1.00 89.50 78 LYS A N 1
ATOM 634 C CA . LYS A 1 78 ? 7.065 3.162 16.687 1.00 89.50 78 LYS A CA 1
ATOM 635 C C . LYS A 1 78 ? 5.788 3.248 15.854 1.00 89.50 78 LYS A C 1
ATOM 637 O O . LYS A 1 78 ? 4.892 2.435 16.050 1.00 89.50 78 LYS A O 1
ATOM 642 N N . TYR A 1 79 ? 5.694 4.213 14.942 1.00 92.62 79 TYR A N 1
ATOM 643 C CA . TYR A 1 79 ? 4.489 4.397 14.133 1.00 92.62 79 TYR A CA 1
ATOM 644 C C . TYR A 1 79 ? 4.302 3.299 13.081 1.00 92.62 79 TYR A C 1
ATOM 646 O O . TYR A 1 79 ? 3.175 2.848 12.906 1.00 92.62 79 TYR A O 1
ATOM 654 N N . TYR A 1 80 ? 5.369 2.798 12.451 1.00 92.75 80 TYR A N 1
ATOM 655 C CA . TYR A 1 80 ? 5.275 1.627 11.573 1.00 92.75 80 TYR A CA 1
ATOM 656 C C . TYR A 1 80 ? 4.825 0.382 12.342 1.00 92.75 80 TYR A C 1
ATOM 658 O O . TYR A 1 80 ? 3.924 -0.311 11.879 1.00 92.75 80 TYR A O 1
ATOM 666 N N . ASN A 1 81 ? 5.383 0.127 13.531 1.00 93.81 81 ASN A N 1
ATOM 667 C CA . ASN A 1 81 ? 4.953 -0.998 14.367 1.00 93.81 81 ASN A CA 1
ATOM 668 C C . ASN A 1 81 ? 3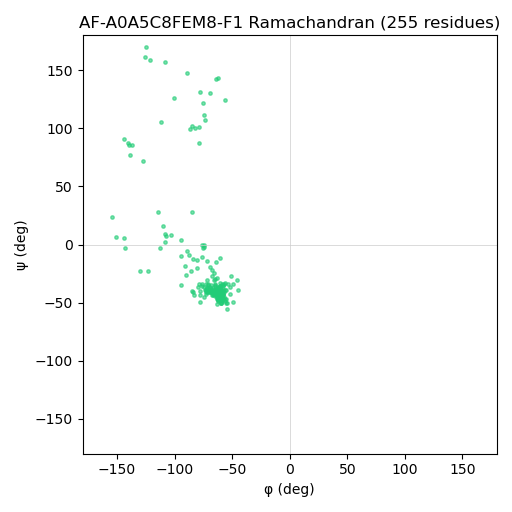.478 -0.872 14.783 1.00 93.81 81 ASN A C 1
ATOM 670 O O . ASN A 1 81 ? 2.722 -1.824 14.622 1.00 93.81 81 ASN A O 1
ATOM 674 N N . LEU A 1 82 ? 3.038 0.313 15.224 1.00 96.88 82 LEU A N 1
ATOM 675 C CA . LEU A 1 82 ? 1.629 0.560 15.561 1.00 96.88 82 LEU A CA 1
ATOM 676 C C . LEU A 1 82 ? 0.695 0.401 14.352 1.00 96.88 82 LEU A C 1
ATOM 678 O O . LEU A 1 82 ? -0.413 -0.114 14.503 1.00 96.88 82 LEU A O 1
ATOM 682 N N . ALA A 1 83 ? 1.129 0.813 13.156 1.00 97.88 83 ALA A N 1
ATOM 683 C CA . ALA A 1 83 ? 0.379 0.578 11.926 1.00 97.88 83 ALA A CA 1
ATOM 684 C C . ALA A 1 83 ? 0.231 -0.926 11.657 1.00 97.88 83 ALA A C 1
ATOM 686 O O . ALA A 1 83 ? -0.880 -1.402 11.448 1.00 97.88 83 ALA A O 1
ATOM 687 N N . ILE A 1 84 ? 1.331 -1.683 11.732 1.00 98.06 84 ILE A N 1
ATOM 688 C CA . ILE A 1 84 ? 1.344 -3.139 11.532 1.00 98.06 84 ILE A CA 1
ATOM 689 C C . ILE A 1 84 ? 0.418 -3.845 12.533 1.00 98.06 84 ILE A C 1
ATOM 691 O O . ILE A 1 84 ? -0.386 -4.671 12.111 1.00 98.06 84 ILE A O 1
ATOM 695 N N . GLU A 1 85 ? 0.467 -3.485 13.819 1.00 98.44 85 GLU A N 1
ATOM 696 C CA . GLU A 1 85 ? -0.419 -4.041 14.855 1.00 98.44 85 GLU A CA 1
ATOM 697 C C . GLU A 1 85 ? -1.903 -3.755 14.575 1.00 98.44 85 GLU A C 1
ATOM 699 O O . GLU A 1 85 ? -2.759 -4.625 14.756 1.00 98.44 85 GLU A O 1
ATOM 704 N N . CYS A 1 86 ? -2.226 -2.543 14.112 1.00 98.69 86 CYS A N 1
ATOM 705 C CA . CYS A 1 86 ? -3.598 -2.188 13.749 1.00 98.69 86 CYS A CA 1
ATOM 706 C C . CYS A 1 86 ? -4.063 -2.943 12.493 1.00 98.69 86 CYS A C 1
ATOM 708 O O . CYS A 1 86 ? -5.185 -3.448 12.482 1.00 98.69 86 CYS A O 1
ATOM 710 N N . TYR A 1 87 ? -3.207 -3.096 11.475 1.00 98.81 87 TYR A N 1
ATOM 711 C CA . TYR A 1 87 ? -3.518 -3.936 10.314 1.00 98.81 87 TYR A CA 1
ATOM 712 C C . TYR A 1 87 ? -3.703 -5.402 10.706 1.00 98.81 87 TYR A C 1
ATOM 714 O O . TYR A 1 87 ? -4.617 -6.045 10.204 1.00 98.81 87 TYR A O 1
ATOM 722 N N . ASP A 1 88 ? -2.887 -5.935 11.619 1.00 98.81 88 ASP A N 1
ATOM 723 C CA . ASP A 1 88 ? -3.055 -7.297 12.134 1.00 98.81 88 ASP A CA 1
ATOM 724 C C . ASP A 1 88 ? -4.429 -7.489 12.773 1.00 98.81 88 ASP A C 1
ATOM 726 O O . ASP A 1 88 ? -5.105 -8.481 12.495 1.00 98.81 88 ASP A O 1
ATOM 730 N N . LYS A 1 89 ? -4.890 -6.511 13.563 1.00 98.75 89 LYS A N 1
ATOM 731 C CA . LYS A 1 89 ? -6.244 -6.544 14.124 1.00 98.75 89 LYS A CA 1
ATOM 732 C C . LYS A 1 89 ? -7.339 -6.417 13.070 1.00 98.75 89 LYS A C 1
ATOM 734 O O . LYS A 1 89 ? -8.333 -7.135 13.159 1.00 98.75 89 LYS A O 1
ATOM 739 N N . ALA A 1 90 ? -7.161 -5.567 12.063 1.00 98.69 90 ALA A N 1
ATOM 740 C CA . ALA A 1 90 ? -8.101 -5.472 10.948 1.00 98.69 90 ALA A CA 1
ATOM 741 C C . ALA A 1 90 ? -8.194 -6.794 10.159 1.00 98.69 90 ALA A C 1
ATOM 743 O O . ALA A 1 90 ? -9.300 -7.244 9.867 1.00 98.69 90 ALA A O 1
ATOM 744 N N . ILE A 1 91 ? -7.063 -7.462 9.897 1.00 98.69 91 ILE A N 1
ATOM 745 C CA . ILE A 1 91 ? -6.997 -8.773 9.224 1.00 98.69 91 ILE A CA 1
ATOM 746 C C . ILE A 1 91 ? -7.639 -9.872 10.076 1.00 98.69 91 ILE A C 1
ATOM 748 O O . ILE A 1 91 ? -8.352 -10.719 9.543 1.00 98.69 91 ILE A O 1
ATOM 752 N N . GLU A 1 92 ? -7.407 -9.877 11.392 1.00 98.69 92 GLU A N 1
ATOM 753 C CA . GLU A 1 92 ? -8.036 -10.838 12.310 1.00 98.69 92 GLU A CA 1
ATOM 754 C C . GLU A 1 92 ? -9.568 -10.743 12.257 1.00 98.69 92 GLU A C 1
ATOM 756 O O . GLU A 1 92 ? -10.253 -11.766 12.249 1.00 98.69 92 GLU A O 1
ATOM 761 N N . LEU A 1 93 ? -10.101 -9.519 12.185 1.00 98.50 93 LEU A N 1
ATOM 762 C CA . LEU A 1 93 ? -11.538 -9.253 12.107 1.00 98.50 93 LEU A CA 1
ATOM 763 C C . LEU A 1 93 ? -12.113 -9.472 10.697 1.00 98.50 93 LEU A C 1
ATOM 765 O O . LEU A 1 93 ? -13.257 -9.910 10.566 1.00 98.50 93 LEU A O 1
ATOM 769 N N . ASN A 1 94 ? -11.342 -9.182 9.646 1.00 98.25 94 ASN A N 1
ATOM 770 C CA . ASN A 1 94 ? -11.731 -9.371 8.250 1.00 98.25 94 ASN A CA 1
ATOM 771 C C . ASN A 1 94 ? -10.557 -9.893 7.389 1.00 98.25 94 ASN A C 1
ATOM 773 O O . ASN A 1 94 ? -9.863 -9.114 6.731 1.00 98.25 94 ASN A O 1
ATOM 777 N N . PRO A 1 95 ? -10.363 -11.221 7.310 1.00 98.31 95 PRO A N 1
ATOM 778 C CA . PRO A 1 95 ? -9.216 -11.821 6.622 1.00 98.31 95 PRO A CA 1
ATOM 779 C C . PRO A 1 95 ? -9.320 -11.811 5.090 1.00 98.31 95 PRO A C 1
ATOM 781 O O . PRO A 1 95 ? -8.423 -12.313 4.418 1.00 98.31 95 PRO A O 1
ATOM 784 N N . ASN A 1 96 ? -10.410 -11.290 4.522 1.00 98.19 96 ASN A N 1
ATOM 785 C CA . ASN A 1 96 ? -10.621 -11.232 3.074 1.00 98.19 96 ASN A CA 1
ATOM 786 C C . ASN A 1 96 ? -10.513 -9.807 2.514 1.00 98.19 96 ASN A C 1
ATOM 788 O O . ASN A 1 96 ? -10.842 -9.592 1.347 1.00 98.19 96 ASN A O 1
ATOM 792 N N . ASP A 1 97 ? -10.067 -8.836 3.315 1.00 98.38 97 ASP A N 1
ATOM 793 C CA . ASP A 1 97 ? -9.845 -7.478 2.826 1.00 98.38 97 ASP A CA 1
ATOM 794 C C . ASP A 1 97 ? -8.463 -7.320 2.180 1.00 98.38 97 ASP A C 1
ATOM 796 O O . ASP A 1 97 ? -7.440 -7.176 2.856 1.00 98.38 97 ASP A O 1
ATOM 800 N N . ALA A 1 98 ? -8.446 -7.313 0.847 1.00 98.44 98 ALA A N 1
ATOM 801 C CA . ALA A 1 98 ? -7.237 -7.111 0.056 1.00 98.44 98 ALA A CA 1
ATOM 802 C C . ALA A 1 98 ? -6.535 -5.778 0.373 1.00 98.44 98 ALA A C 1
ATOM 804 O O . ALA A 1 98 ? -5.303 -5.724 0.375 1.00 98.44 98 ALA A O 1
ATOM 805 N N . GLU A 1 99 ? -7.294 -4.716 0.662 1.00 98.44 99 GLU A N 1
ATOM 806 C CA . GLU A 1 99 ? -6.731 -3.385 0.900 1.00 98.44 99 GLU A CA 1
ATOM 807 C C . GLU A 1 99 ? -5.954 -3.335 2.219 1.00 98.44 99 GLU A C 1
ATOM 809 O O . GLU A 1 99 ? -4.850 -2.793 2.260 1.00 98.44 99 GLU A O 1
ATOM 814 N N . THR A 1 100 ? -6.460 -3.985 3.272 1.00 98.62 100 THR A N 1
ATOM 815 C CA . THR A 1 100 ? -5.738 -4.122 4.547 1.00 98.62 100 THR A CA 1
ATOM 816 C C . THR A 1 100 ? -4.410 -4.876 4.375 1.00 98.62 100 THR A C 1
ATOM 818 O O . THR A 1 100 ? -3.385 -4.455 4.917 1.00 98.62 100 THR A O 1
ATOM 821 N N . TYR A 1 101 ? -4.374 -5.957 3.581 1.00 98.81 101 TYR A N 1
ATOM 822 C CA . TYR A 1 101 ? -3.115 -6.662 3.282 1.00 98.81 101 TYR A CA 1
ATOM 823 C C . TYR A 1 101 ? -2.128 -5.791 2.498 1.00 98.81 101 TYR A C 1
ATOM 825 O O . TYR A 1 101 ? -0.939 -5.778 2.827 1.00 98.81 101 TYR A O 1
ATOM 833 N N . LYS A 1 102 ? -2.608 -5.040 1.500 1.00 98.69 102 LYS A N 1
ATOM 834 C CA . LYS A 1 102 ? -1.797 -4.072 0.749 1.00 98.69 102 LYS A CA 1
ATOM 835 C C . LYS A 1 102 ? -1.223 -3.001 1.685 1.00 98.69 102 LYS A C 1
ATOM 837 O O . LYS A 1 102 ? -0.011 -2.803 1.692 1.00 98.69 102 LYS A O 1
ATOM 842 N N . GLY A 1 103 ? -2.049 -2.377 2.527 1.00 98.38 103 GLY A N 1
ATOM 843 C CA . GLY A 1 103 ? -1.606 -1.352 3.479 1.00 98.38 103 GLY A CA 1
ATOM 844 C C . GLY A 1 103 ? -0.556 -1.874 4.466 1.00 98.38 103 GLY A C 1
ATOM 845 O O . GLY A 1 103 ? 0.451 -1.210 4.739 1.00 98.38 103 GLY A O 1
ATOM 846 N N . LYS A 1 104 ? -0.716 -3.117 4.940 1.00 98.56 104 LYS A N 1
ATOM 847 C CA . LYS A 1 104 ? 0.294 -3.790 5.768 1.00 98.56 104 LYS A CA 1
ATOM 848 C C . LYS A 1 104 ? 1.600 -4.040 5.008 1.00 98.56 104 LYS A C 1
ATOM 850 O O . LYS A 1 104 ? 2.686 -3.859 5.566 1.00 98.56 104 LYS A O 1
ATOM 855 N N . ALA A 1 105 ? 1.509 -4.434 3.739 1.00 98.31 105 ALA A N 1
ATOM 856 C CA . ALA A 1 105 ? 2.665 -4.632 2.871 1.00 98.31 105 ALA A CA 1
ATOM 857 C C . ALA A 1 105 ? 3.443 -3.325 2.638 1.00 98.31 105 ALA A C 1
ATOM 859 O O . ALA A 1 105 ? 4.674 -3.310 2.751 1.00 98.31 105 ALA A O 1
ATOM 860 N N . ASP A 1 106 ? 2.731 -2.223 2.385 1.00 96.81 106 ASP A N 1
ATOM 861 C CA . ASP A 1 106 ? 3.292 -0.873 2.275 1.00 96.81 106 ASP A CA 1
ATOM 862 C C . ASP A 1 106 ? 4.037 -0.478 3.557 1.00 96.81 106 ASP A C 1
ATOM 864 O O . ASP A 1 106 ? 5.194 -0.044 3.501 1.00 96.81 106 ASP A O 1
ATOM 868 N N . ALA A 1 107 ? 3.425 -0.712 4.724 1.00 96.06 107 ALA A N 1
ATOM 869 C CA . ALA A 1 107 ? 4.044 -0.431 6.017 1.00 96.06 107 ALA A CA 1
ATOM 870 C C . ALA A 1 107 ? 5.341 -1.227 6.227 1.00 96.06 107 ALA A C 1
ATOM 872 O O . ALA A 1 107 ? 6.361 -0.635 6.585 1.00 96.06 107 ALA A O 1
ATOM 873 N N . TYR A 1 108 ? 5.355 -2.535 5.947 1.00 95.44 108 TYR A N 1
ATOM 874 C CA . TYR A 1 108 ? 6.578 -3.341 6.039 1.00 95.44 108 TYR A CA 1
ATOM 875 C C . TYR A 1 108 ? 7.664 -2.891 5.055 1.00 95.44 108 TYR A C 1
ATOM 877 O O . TYR A 1 108 ? 8.833 -2.789 5.436 1.00 95.44 108 TYR A O 1
ATOM 885 N N . SER A 1 109 ? 7.295 -2.607 3.803 1.00 93.06 109 SER A N 1
ATOM 886 C CA . SER A 1 109 ? 8.233 -2.181 2.757 1.00 93.06 109 SER A CA 1
ATOM 887 C C . SER A 1 109 ? 8.904 -0.853 3.119 1.00 93.06 109 SER A C 1
ATOM 889 O O . SER A 1 109 ? 10.134 -0.729 3.082 1.00 93.06 109 SER A O 1
ATOM 891 N N . GLN A 1 110 ? 8.113 0.127 3.560 1.00 90.38 110 GLN A N 1
ATOM 892 C CA . GLN A 1 110 ? 8.617 1.442 3.951 1.00 90.38 110 GLN A CA 1
ATOM 893 C C . GLN A 1 110 ? 9.394 1.397 5.261 1.00 90.38 110 GLN A C 1
ATOM 895 O O . GLN A 1 110 ? 10.442 2.043 5.364 1.00 90.38 110 GLN A O 1
ATOM 900 N N . PHE A 1 111 ? 8.963 0.575 6.221 1.00 89.06 111 PHE A N 1
ATOM 901 C CA . PHE A 1 111 ? 9.732 0.316 7.432 1.00 89.06 111 PHE A CA 1
ATOM 902 C C . PHE A 1 111 ? 11.114 -0.258 7.083 1.00 89.06 111 PHE A C 1
ATOM 904 O O . PHE A 1 111 ? 12.141 0.296 7.484 1.00 89.06 111 PHE A O 1
ATOM 911 N N . ALA A 1 112 ? 11.172 -1.277 6.217 1.00 87.62 112 ALA A N 1
ATOM 912 C CA . ALA A 1 112 ? 12.421 -1.847 5.709 1.00 87.62 112 ALA A CA 1
ATOM 913 C C . ALA A 1 112 ? 13.306 -0.794 5.002 1.00 87.62 112 ALA A C 1
ATOM 915 O O . ALA A 1 112 ? 14.541 -0.762 5.151 1.00 87.62 112 ALA A O 1
ATOM 916 N N . ASN A 1 113 ? 12.687 0.095 4.225 1.00 83.31 113 ASN A N 1
ATOM 917 C CA . ASN A 1 113 ? 13.384 1.104 3.438 1.00 83.31 113 ASN A CA 1
ATOM 918 C C . ASN A 1 113 ? 13.940 2.264 4.276 1.00 83.31 113 ASN A C 1
ATOM 920 O O . ASN A 1 113 ? 15.100 2.639 4.086 1.00 83.31 113 ASN A O 1
ATOM 924 N N . LYS A 1 114 ? 13.168 2.810 5.216 1.00 80.31 114 LYS A N 1
ATOM 925 C CA . LYS A 1 114 ? 13.572 3.975 6.017 1.00 80.31 114 LYS A CA 1
ATOM 926 C C . LYS A 1 114 ? 14.439 3.603 7.217 1.00 80.31 114 LYS A C 1
ATOM 928 O O . LYS A 1 114 ? 15.469 4.236 7.422 1.00 80.31 114 LYS A O 1
ATOM 933 N N . TYR A 1 115 ? 14.099 2.543 7.951 1.00 71.69 115 TYR A N 1
ATOM 934 C CA . TYR A 1 115 ? 14.745 2.252 9.240 1.00 71.69 115 TYR A CA 1
ATOM 935 C C . TYR A 1 115 ? 16.057 1.500 9.122 1.00 71.69 115 TYR A C 1
ATOM 937 O O . TYR A 1 115 ? 17.059 1.820 9.763 1.00 71.69 115 TYR A O 1
ATOM 945 N N . PHE A 1 116 ? 16.106 0.523 8.227 1.00 67.88 116 PHE A N 1
ATOM 946 C CA . PHE A 1 116 ? 17.260 -0.363 8.132 1.00 67.88 116 PHE A CA 1
ATOM 947 C C . PHE A 1 116 ? 18.379 0.224 7.250 1.00 67.88 116 PHE A C 1
ATOM 949 O O . PHE A 1 116 ? 19.083 -0.510 6.560 1.00 67.88 116 PHE A O 1
ATOM 956 N N . SER A 1 117 ? 18.500 1.558 7.156 1.00 60.88 117 SER A N 1
ATOM 957 C CA . SER A 1 117 ? 19.635 2.244 6.501 1.00 60.88 117 SER A CA 1
ATOM 958 C C . SER A 1 117 ? 20.785 2.547 7.460 1.00 60.88 117 SER A C 1
ATOM 960 O O . SER A 1 117 ? 21.913 2.639 6.982 1.00 60.88 117 SER A O 1
ATOM 962 N N . HIS A 1 118 ? 20.529 2.686 8.768 1.00 54.66 118 HIS A N 1
ATOM 963 C CA . HIS A 1 118 ? 21.515 3.279 9.681 1.00 54.66 118 HIS A CA 1
ATOM 964 C C . HIS A 1 118 ? 21.946 2.426 10.885 1.00 54.66 118 HIS A C 1
ATOM 966 O O . HIS A 1 118 ? 23.039 2.678 11.384 1.00 54.66 118 HIS A O 1
ATOM 972 N N . GLN A 1 119 ? 21.174 1.433 11.357 1.00 54.06 119 GLN A N 1
ATOM 973 C CA . GLN A 1 119 ? 21.463 0.807 12.668 1.00 54.06 119 GLN A CA 1
ATOM 974 C C . GLN A 1 119 ? 21.235 -0.710 12.816 1.00 54.06 119 GLN A C 1
ATOM 976 O O . GLN A 1 119 ? 21.571 -1.252 13.864 1.00 54.06 119 GLN A O 1
ATOM 981 N N . TYR A 1 120 ? 20.731 -1.424 11.807 1.00 57.53 120 TYR A N 1
ATOM 982 C CA . TYR A 1 120 ? 20.262 -2.808 11.993 1.00 57.53 120 TYR A CA 1
ATOM 983 C C . TYR A 1 120 ? 20.962 -3.846 11.113 1.00 57.53 120 TYR A C 1
ATOM 985 O O . TYR A 1 120 ? 21.535 -3.531 10.065 1.00 57.53 120 TYR A O 1
ATOM 993 N N . SER A 1 121 ? 20.887 -5.109 11.549 1.00 64.50 121 SER A N 1
ATOM 994 C CA . SER A 1 121 ? 21.437 -6.255 10.832 1.00 64.50 121 SER A CA 1
ATOM 995 C C . SER A 1 121 ? 20.733 -6.449 9.489 1.00 64.50 121 SER A C 1
ATOM 997 O O . SER A 1 121 ? 19.516 -6.322 9.351 1.00 64.50 121 SER A O 1
ATOM 999 N N . LYS A 1 122 ? 21.518 -6.833 8.482 1.00 67.25 122 LYS A N 1
ATOM 1000 C CA . LYS A 1 122 ? 21.063 -7.215 7.139 1.00 67.25 122 LYS A CA 1
ATOM 1001 C C . LYS A 1 122 ? 19.917 -8.245 7.160 1.00 67.25 122 LYS A C 1
ATOM 1003 O O . LYS A 1 122 ? 19.052 -8.192 6.285 1.00 67.25 122 LYS A O 1
ATOM 1008 N N . SER A 1 123 ? 19.922 -9.155 8.140 1.00 72.19 123 SER A N 1
ATOM 1009 C CA . SER A 1 123 ? 18.899 -10.196 8.328 1.00 72.19 123 SER A CA 1
ATOM 1010 C C . SER A 1 123 ? 17.513 -9.618 8.597 1.00 72.19 123 SER A C 1
ATOM 1012 O O . SER A 1 123 ? 16.517 -10.111 8.073 1.00 72.19 123 SER A O 1
ATOM 1014 N N . ASP A 1 124 ? 17.451 -8.546 9.382 1.00 76.81 124 ASP A N 1
ATOM 1015 C CA . ASP A 1 124 ? 16.186 -8.014 9.883 1.00 76.81 124 ASP A CA 1
ATOM 1016 C C . ASP A 1 124 ? 15.432 -7.325 8.756 1.00 76.81 124 ASP A C 1
ATOM 1018 O O . ASP A 1 124 ? 14.244 -7.545 8.547 1.00 76.81 124 ASP A O 1
ATOM 1022 N N . LYS A 1 125 ? 16.158 -6.584 7.925 1.00 78.44 125 LYS A N 1
ATOM 1023 C CA . LYS A 1 125 ? 15.592 -5.944 6.745 1.00 78.44 125 LYS A CA 1
ATOM 1024 C C . LYS A 1 125 ? 15.060 -6.959 5.718 1.00 78.44 125 LYS A C 1
ATOM 1026 O O . LYS A 1 125 ? 14.116 -6.644 5.000 1.00 78.44 125 LYS A O 1
ATOM 1031 N N . GLU A 1 126 ? 15.631 -8.165 5.651 1.00 82.94 126 GLU A N 1
ATOM 1032 C CA . GLU A 1 126 ? 15.293 -9.161 4.618 1.00 82.94 126 GLU A CA 1
ATOM 1033 C C . GLU A 1 126 ? 13.980 -9.807 5.002 1.00 82.94 126 GLU A C 1
ATOM 1035 O O . GLU A 1 126 ? 13.060 -9.894 4.192 1.00 82.94 126 GLU A O 1
ATOM 1040 N N . LYS A 1 127 ? 13.870 -10.124 6.293 1.00 88.44 127 LYS A N 1
ATOM 1041 C CA . LYS A 1 127 ? 12.619 -10.496 6.928 1.00 88.44 127 LYS A CA 1
ATOM 1042 C C . LYS A 1 127 ? 11.509 -9.491 6.602 1.00 88.44 127 LYS A C 1
ATOM 1044 O O . LYS A 1 127 ? 10.450 -9.924 6.170 1.00 88.44 127 LYS A O 1
ATOM 1049 N N . TYR A 1 128 ? 11.730 -8.181 6.745 1.00 90.50 128 TYR A N 1
ATOM 1050 C CA . TYR A 1 128 ? 10.664 -7.200 6.486 1.00 90.50 128 TYR A CA 1
ATOM 1051 C C . TYR A 1 128 ? 10.272 -7.064 5.009 1.00 90.50 128 TYR A C 1
ATOM 1053 O O . TYR A 1 128 ? 9.083 -6.942 4.729 1.00 90.50 128 TYR A O 1
ATOM 1061 N N . TYR A 1 129 ? 11.205 -7.146 4.051 1.00 90.88 129 TYR A N 1
ATOM 1062 C CA . TYR A 1 129 ? 10.803 -7.202 2.635 1.00 90.88 129 TYR A CA 1
ATOM 1063 C C . TYR A 1 129 ? 10.065 -8.493 2.295 1.00 90.88 129 TYR A C 1
ATOM 1065 O O . TYR A 1 129 ? 9.090 -8.436 1.554 1.00 90.88 129 TYR A O 1
ATOM 1073 N N . ASN A 1 130 ? 10.485 -9.636 2.842 1.00 92.38 130 ASN A N 1
ATOM 1074 C CA . ASN A 1 130 ? 9.777 -10.898 2.632 1.00 92.38 130 ASN A CA 1
ATOM 1075 C C . ASN A 1 130 ? 8.354 -10.832 3.204 1.00 92.38 130 ASN A C 1
ATOM 1077 O O . ASN A 1 130 ? 7.413 -11.168 2.496 1.00 92.38 130 ASN A O 1
ATOM 1081 N N . LEU A 1 131 ? 8.181 -10.290 4.416 1.00 96.06 131 LEU A N 1
ATOM 1082 C CA . LEU A 1 131 ? 6.857 -10.049 5.004 1.00 96.06 131 LEU A CA 1
ATOM 1083 C C . LEU A 1 131 ? 6.003 -9.099 4.149 1.00 96.06 131 LEU A C 1
ATOM 1085 O O . LEU A 1 131 ? 4.810 -9.338 3.976 1.00 96.06 131 LEU A O 1
ATOM 1089 N N . ALA A 1 132 ? 6.600 -8.043 3.581 1.00 97.06 132 ALA A N 1
ATOM 1090 C CA . ALA A 1 132 ? 5.900 -7.160 2.649 1.00 97.06 132 ALA A CA 1
ATOM 1091 C C . ALA A 1 132 ? 5.440 -7.921 1.396 1.00 97.06 132 ALA A C 1
ATOM 1093 O O . ALA A 1 132 ? 4.282 -7.821 1.005 1.00 97.06 132 ALA A O 1
ATOM 1094 N N . ILE A 1 133 ? 6.328 -8.710 0.786 1.00 96.88 133 ILE A N 1
ATOM 1095 C CA . ILE A 1 133 ? 6.038 -9.512 -0.410 1.00 96.88 133 ILE A CA 1
ATOM 1096 C C . ILE A 1 133 ? 4.913 -10.518 -0.139 1.00 96.88 133 ILE A C 1
ATOM 1098 O O . ILE A 1 133 ? 3.995 -10.602 -0.947 1.00 96.88 133 ILE A O 1
ATOM 1102 N N . GLU A 1 134 ? 4.942 -11.220 0.997 1.00 98.12 134 GLU A N 1
ATOM 1103 C CA . GLU A 1 134 ? 3.885 -12.154 1.412 1.00 98.12 134 GLU A CA 1
ATOM 1104 C C . GLU A 1 134 ? 2.529 -11.451 1.569 1.00 98.12 134 GLU A C 1
ATOM 1106 O O . GLU A 1 134 ? 1.505 -11.960 1.110 1.00 98.12 134 GLU A O 1
ATOM 1111 N N . CYS A 1 135 ? 2.512 -10.257 2.171 1.00 98.62 135 CYS A N 1
ATOM 1112 C CA . CYS A 1 135 ? 1.288 -9.467 2.304 1.00 98.62 135 CYS A CA 1
ATOM 1113 C C . CYS A 1 135 ? 0.770 -8.989 0.936 1.00 98.62 135 CYS A C 1
ATOM 1115 O O . CYS A 1 135 ? -0.427 -9.092 0.675 1.00 98.62 135 CYS A O 1
ATOM 1117 N N . TYR A 1 136 ? 1.651 -8.544 0.032 1.00 98.69 136 TYR A N 1
ATOM 1118 C CA . TYR A 1 136 ? 1.265 -8.215 -1.344 1.00 98.69 136 TYR A CA 1
ATOM 1119 C C . TYR A 1 136 ? 0.717 -9.424 -2.097 1.00 98.69 136 TYR A C 1
ATOM 1121 O O . TYR A 1 136 ? -0.275 -9.298 -2.806 1.00 98.69 136 TYR A O 1
ATOM 1129 N N . ASP A 1 137 ? 1.340 -10.594 -1.949 1.00 98.69 137 ASP A N 1
ATOM 1130 C CA . ASP A 1 137 ? 0.853 -11.829 -2.560 1.00 98.69 137 ASP A CA 1
ATOM 1131 C C . ASP A 1 137 ? -0.550 -12.173 -2.072 1.00 98.69 137 ASP A C 1
ATOM 1133 O O . ASP A 1 137 ? -1.412 -12.508 -2.885 1.00 98.69 137 ASP A O 1
ATOM 1137 N N . LYS A 1 138 ? -0.818 -11.996 -0.773 1.00 98.69 138 LYS A N 1
ATOM 1138 C CA . LYS A 1 138 ? -2.160 -12.212 -0.237 1.00 98.69 138 LYS A CA 1
ATOM 1139 C C . LYS A 1 138 ? -3.173 -11.181 -0.742 1.00 98.69 138 LYS A C 1
ATOM 1141 O O . LYS A 1 138 ? -4.290 -11.556 -1.089 1.00 98.69 138 LYS A O 1
ATOM 1146 N N . ALA A 1 139 ? -2.786 -9.910 -0.841 1.00 98.56 139 ALA A N 1
ATOM 1147 C CA . ALA A 1 139 ? -3.629 -8.866 -1.426 1.00 98.56 139 ALA A CA 1
ATOM 1148 C C . ALA A 1 139 ? -3.964 -9.157 -2.902 1.00 98.56 139 ALA A C 1
ATOM 1150 O O . ALA A 1 139 ? -5.119 -9.029 -3.300 1.00 98.56 139 ALA A O 1
ATOM 1151 N N . ILE A 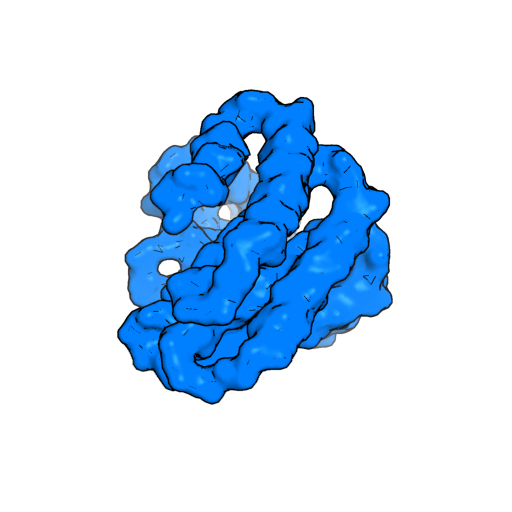1 140 ? -2.989 -9.620 -3.693 1.00 98.62 140 ILE A N 1
ATOM 1152 C CA . ILE A 1 140 ? -3.173 -10.019 -5.100 1.00 98.62 140 ILE A CA 1
ATOM 1153 C C . ILE A 1 140 ? -4.060 -11.263 -5.215 1.00 98.62 140 ILE A C 1
ATOM 1155 O O . ILE A 1 140 ? -4.896 -11.332 -6.112 1.00 98.62 140 ILE A O 1
ATOM 1159 N N . GLU A 1 141 ? -3.898 -12.247 -4.327 1.00 98.62 141 GLU A N 1
ATOM 1160 C CA . GLU A 1 141 ? -4.756 -13.438 -4.285 1.00 98.62 141 GLU A CA 1
ATOM 1161 C C . GLU A 1 141 ? -6.229 -13.050 -4.084 1.00 98.62 141 GLU A C 1
ATOM 1163 O O . GLU A 1 141 ? -7.110 -13.587 -4.757 1.00 98.62 141 GLU A O 1
ATOM 1168 N N . LEU A 1 142 ? -6.488 -12.093 -3.188 1.00 98.38 142 LEU A N 1
ATOM 1169 C CA . LEU A 1 142 ? -7.828 -11.592 -2.881 1.00 98.38 142 LEU A CA 1
ATOM 1170 C C . LEU A 1 142 ? -8.370 -10.640 -3.963 1.00 98.38 142 LEU A C 1
ATOM 1172 O O . LEU A 1 142 ? -9.569 -10.654 -4.246 1.00 98.38 142 LEU A O 1
ATOM 1176 N N . ASN A 1 143 ? -7.508 -9.826 -4.579 1.00 98.19 1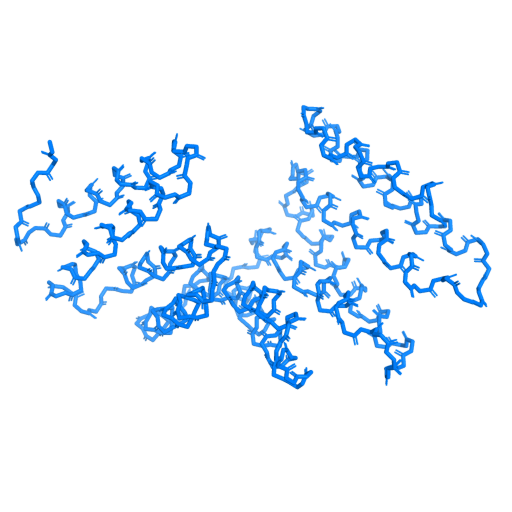43 ASN A N 1
ATOM 1177 C CA . ASN A 1 143 ? -7.867 -8.891 -5.643 1.00 98.19 143 ASN A CA 1
ATOM 1178 C C . ASN A 1 143 ? -6.804 -8.847 -6.765 1.00 98.19 143 ASN A C 1
ATOM 1180 O O . ASN A 1 143 ? -5.947 -7.958 -6.794 1.00 98.19 143 ASN A O 1
ATOM 1184 N N . PRO A 1 144 ? -6.884 -9.752 -7.756 1.00 98.06 144 PRO A N 1
ATOM 1185 C CA . PRO A 1 144 ? -5.867 -9.883 -8.803 1.00 98.06 144 PRO A CA 1
ATOM 1186 C C . PRO A 1 144 ? -5.904 -8.777 -9.867 1.00 98.06 144 PRO A C 1
ATOM 1188 O O . PRO A 1 144 ? -5.083 -8.784 -10.782 1.00 98.06 144 PRO A O 1
ATOM 1191 N N . ASN A 1 145 ? -6.856 -7.844 -9.790 1.00 97.81 145 ASN A N 1
ATOM 1192 C CA . ASN A 1 145 ? -6.988 -6.741 -10.743 1.00 97.81 145 ASN A CA 1
ATOM 1193 C C . ASN A 1 145 ? -6.565 -5.389 -10.152 1.00 97.81 145 ASN A C 1
ATOM 1195 O O . ASN A 1 145 ? -6.743 -4.361 -10.806 1.00 97.81 145 ASN A O 1
ATOM 1199 N N . ASP A 1 146 ? -5.997 -5.368 -8.943 1.00 97.81 146 ASP A N 1
ATOM 1200 C CA . ASP A 1 146 ? -5.483 -4.135 -8.354 1.00 97.81 146 ASP A CA 1
ATOM 1201 C C . ASP A 1 146 ? -4.074 -3.799 -8.862 1.00 97.81 146 ASP A C 1
ATOM 1203 O O . ASP A 1 146 ? -3.058 -4.313 -8.384 1.00 97.81 146 ASP A O 1
ATOM 1207 N N . ALA A 1 147 ? -4.019 -2.879 -9.825 1.00 97.81 147 ALA A N 1
ATOM 1208 C CA . ALA A 1 147 ? -2.773 -2.358 -10.375 1.00 97.81 147 ALA A CA 1
ATOM 1209 C C . ALA A 1 147 ? -1.851 -1.749 -9.304 1.00 97.81 147 ALA A C 1
ATOM 1211 O O . ALA A 1 147 ? -0.626 -1.832 -9.431 1.00 97.81 147 ALA A O 1
ATOM 1212 N N . GLU A 1 148 ? -2.413 -1.137 -8.258 1.00 97.75 148 GLU A N 1
ATOM 1213 C CA . GLU A 1 148 ? -1.629 -0.457 -7.231 1.00 97.75 148 GLU A CA 1
ATOM 1214 C C . GLU A 1 148 ? -0.898 -1.456 -6.330 1.00 97.75 148 GLU A C 1
ATOM 1216 O O . GLU A 1 148 ? 0.278 -1.257 -6.029 1.00 97.75 148 GLU A O 1
ATOM 1221 N N . THR A 1 149 ? -1.540 -2.578 -5.990 1.00 98.19 149 THR A N 1
ATOM 1222 C CA . THR A 1 149 ? -0.900 -3.682 -5.256 1.00 98.19 149 THR A CA 1
ATOM 1223 C C . THR A 1 149 ? 0.278 -4.272 -6.046 1.00 98.19 149 THR A C 1
ATOM 1225 O O . THR A 1 149 ? 1.362 -4.466 -5.489 1.00 98.19 149 THR A O 1
ATOM 1228 N N . TYR A 1 150 ? 0.134 -4.491 -7.362 1.00 98.62 150 TYR A N 1
ATOM 1229 C CA . TYR A 1 150 ? 1.255 -4.940 -8.209 1.00 98.62 150 TYR A CA 1
ATOM 1230 C C . TYR A 1 150 ? 2.402 -3.929 -8.254 1.00 98.62 150 TYR A C 1
ATOM 1232 O O . TYR A 1 150 ? 3.572 -4.315 -8.179 1.00 98.62 150 TYR A O 1
ATOM 1240 N N . LYS A 1 151 ? 2.083 -2.636 -8.353 1.00 98.19 151 LYS A N 1
ATOM 1241 C CA . LYS A 1 151 ? 3.076 -1.559 -8.311 1.00 98.19 151 LYS A CA 1
ATOM 1242 C C . LYS A 1 151 ? 3.810 -1.530 -6.966 1.00 98.19 151 LYS A C 1
ATOM 1244 O O . LYS A 1 151 ? 5.038 -1.509 -6.969 1.00 98.19 151 LYS A O 1
ATOM 1249 N N . GLY A 1 152 ? 3.096 -1.597 -5.842 1.00 97.25 152 GLY A N 1
ATOM 1250 C CA . GLY A 1 152 ? 3.692 -1.637 -4.501 1.00 97.25 152 GLY A CA 1
ATOM 1251 C C . GLY A 1 152 ? 4.633 -2.833 -4.321 1.00 97.25 152 GLY A C 1
ATOM 1252 O O . GLY A 1 152 ? 5.769 -2.685 -3.856 1.00 97.25 152 GLY A O 1
ATOM 1253 N N . LYS A 1 153 ? 4.227 -4.012 -4.813 1.00 98.06 153 LYS A N 1
ATOM 1254 C CA . LYS A 1 153 ? 5.083 -5.206 -4.842 1.00 98.06 153 LYS A CA 1
ATOM 1255 C C . LYS A 1 153 ? 6.336 -5.007 -5.702 1.00 98.06 153 LYS A C 1
ATOM 1257 O O . LYS A 1 153 ? 7.435 -5.402 -5.305 1.00 98.06 153 LYS A O 1
ATOM 1262 N N . ALA A 1 154 ? 6.194 -4.370 -6.865 1.00 97.44 154 ALA A N 1
ATOM 1263 C CA . ALA A 1 154 ? 7.311 -4.041 -7.749 1.00 97.44 154 ALA A CA 1
ATOM 1264 C C . ALA A 1 154 ? 8.307 -3.073 -7.088 1.00 97.44 154 ALA A C 1
ATOM 1266 O O . ALA A 1 154 ? 9.525 -3.277 -7.161 1.00 97.44 154 ALA A O 1
ATOM 1267 N N . ASP A 1 155 ? 7.796 -2.049 -6.403 1.00 94.56 155 ASP A N 1
ATOM 1268 C CA . ASP A 1 155 ? 8.582 -1.106 -5.611 1.00 94.56 155 ASP A CA 1
ATOM 1269 C C . ASP A 1 155 ? 9.339 -1.826 -4.488 1.00 94.56 155 ASP A C 1
ATOM 1271 O O . ASP A 1 155 ? 10.546 -1.615 -4.336 1.00 94.56 155 ASP A O 1
ATOM 1275 N N . ALA A 1 156 ? 8.685 -2.735 -3.759 1.00 93.94 156 ALA A N 1
ATOM 1276 C CA . ALA A 1 156 ? 9.323 -3.539 -2.717 1.00 93.94 156 ALA A CA 1
ATOM 1277 C C . ALA A 1 156 ? 10.471 -4.397 -3.274 1.00 93.94 156 ALA A C 1
ATOM 1279 O O . ALA A 1 156 ? 11.583 -4.342 -2.743 1.00 93.94 156 ALA A O 1
ATOM 1280 N N . TYR A 1 157 ? 10.260 -5.119 -4.383 1.00 93.38 157 TYR A N 1
ATOM 1281 C CA . TYR A 1 157 ? 11.327 -5.890 -5.036 1.00 93.38 157 TYR A CA 1
ATOM 1282 C C . TYR A 1 157 ? 12.477 -5.010 -5.520 1.00 93.38 157 TYR A C 1
ATOM 1284 O O . TYR A 1 157 ? 13.641 -5.357 -5.317 1.00 93.38 157 TYR A O 1
ATOM 1292 N N . SER A 1 158 ? 12.174 -3.862 -6.129 1.00 90.44 158 SER A N 1
ATOM 1293 C CA . SER A 1 158 ? 13.193 -2.924 -6.598 1.00 90.44 158 SER A CA 1
ATOM 1294 C C . SER A 1 158 ? 14.023 -2.388 -5.427 1.00 90.44 158 SER A C 1
ATOM 1296 O O . SER A 1 158 ? 15.255 -2.416 -5.452 1.00 90.44 158 SER A O 1
ATOM 1298 N N . GLN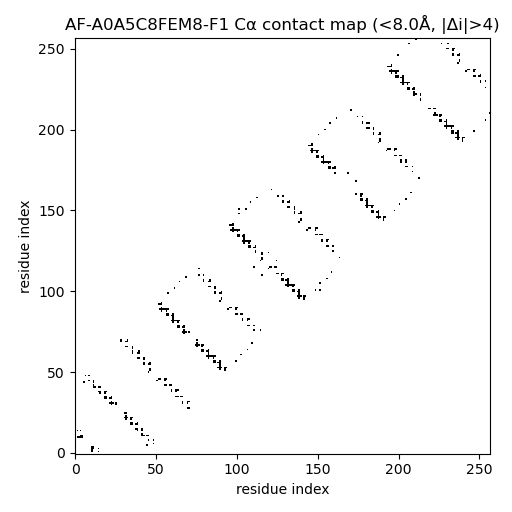 A 1 159 ? 13.387 -1.954 -4.340 1.00 87.12 159 GLN A N 1
ATOM 1299 C CA . GLN A 1 159 ? 14.082 -1.447 -3.153 1.00 87.12 159 GLN A CA 1
ATOM 1300 C C . GLN A 1 159 ? 14.895 -2.535 -2.440 1.00 87.12 159 GLN A C 1
ATOM 1302 O O . GLN A 1 159 ? 16.034 -2.287 -2.012 1.00 87.12 159 GLN A O 1
ATOM 1307 N N . PHE A 1 160 ? 14.343 -3.747 -2.364 1.00 86.06 160 PHE A N 1
ATOM 1308 C CA . PHE A 1 160 ? 15.047 -4.926 -1.878 1.00 86.06 160 PHE A CA 1
ATOM 1309 C C . PHE A 1 160 ? 16.293 -5.187 -2.736 1.00 86.06 160 PHE A C 1
ATOM 1311 O O . PHE A 1 160 ? 17.403 -5.253 -2.207 1.00 86.06 160 PHE A O 1
ATOM 1318 N N . ALA A 1 161 ? 16.163 -5.158 -4.064 1.00 83.56 161 ALA A N 1
ATOM 1319 C CA . ALA A 1 161 ? 17.280 -5.321 -4.990 1.00 83.56 161 ALA A CA 1
ATOM 1320 C C . ALA A 1 161 ? 18.323 -4.188 -4.902 1.00 83.56 161 ALA A C 1
ATOM 1322 O O . ALA A 1 161 ? 19.513 -4.403 -5.132 1.00 83.56 161 ALA A O 1
ATOM 1323 N N . ASN A 1 162 ? 17.927 -2.967 -4.547 1.00 77.81 162 ASN A N 1
ATOM 1324 C CA . ASN A 1 162 ? 18.843 -1.829 -4.478 1.00 77.81 162 ASN A CA 1
ATOM 1325 C C . ASN A 1 162 ? 19.712 -1.818 -3.228 1.00 77.81 162 ASN A C 1
ATOM 1327 O O . ASN A 1 162 ? 20.927 -1.617 -3.312 1.00 77.81 162 ASN A O 1
ATOM 1331 N N . LYS A 1 163 ? 19.113 -1.986 -2.052 1.00 69.94 163 LYS A N 1
ATOM 1332 C CA . LYS A 1 163 ? 19.785 -1.676 -0.780 1.00 69.94 163 LYS A CA 1
ATOM 1333 C C . LYS A 1 163 ? 20.566 -2.870 -0.201 1.00 69.94 163 LYS A C 1
ATOM 1335 O O . LYS A 1 163 ? 21.332 -2.686 0.735 1.00 69.94 163 LYS A O 1
ATOM 1340 N N . TYR A 1 164 ? 20.465 -4.056 -0.808 1.00 59.47 164 TYR A N 1
ATOM 1341 C CA . TYR A 1 164 ? 21.096 -5.300 -0.334 1.00 59.47 164 TYR A CA 1
ATOM 1342 C C . TYR A 1 164 ? 22.526 -5.596 -0.795 1.00 59.47 164 TYR A C 1
ATOM 1344 O O . TYR A 1 164 ? 23.149 -6.526 -0.282 1.00 59.47 164 TYR A O 1
ATOM 1352 N N . PHE A 1 165 ? 23.092 -4.844 -1.742 1.00 60.22 165 PHE A N 1
ATOM 1353 C CA . PHE A 1 165 ? 24.318 -5.303 -2.407 1.00 60.22 165 PHE A CA 1
ATOM 1354 C C . PHE A 1 165 ? 25.457 -4.290 -2.402 1.00 60.22 165 PHE A C 1
ATOM 1356 O O . PHE A 1 165 ? 25.789 -3.746 -3.457 1.00 60.22 165 PHE A O 1
ATOM 1363 N N . SER A 1 166 ? 26.076 -4.072 -1.236 1.00 54.47 166 SER A N 1
ATOM 1364 C CA . SER A 1 166 ? 27.443 -3.545 -1.193 1.00 54.47 166 SER A CA 1
ATOM 1365 C C . SER A 1 166 ? 28.506 -4.646 -1.327 1.00 54.47 166 SER A C 1
ATOM 1367 O O . SER A 1 166 ? 29.397 -4.403 -2.120 1.00 54.47 166 SER A O 1
ATOM 1369 N N . HIS A 1 167 ? 28.430 -5.861 -0.733 1.00 55.00 167 HIS A N 1
ATOM 1370 C CA . HIS A 1 167 ? 29.589 -6.793 -0.850 1.00 55.00 167 HIS A CA 1
ATOM 1371 C C . HIS A 1 167 ? 29.420 -8.344 -0.825 1.00 55.00 167 HIS A C 1
ATOM 1373 O O . HIS A 1 167 ? 30.455 -9.001 -0.850 1.00 55.00 167 HIS A O 1
ATOM 1379 N N . GLN A 1 168 ? 28.232 -8.992 -0.829 1.00 56.47 168 GLN A N 1
ATOM 1380 C CA . GLN A 1 168 ? 28.197 -10.464 -0.559 1.00 56.47 168 GLN A CA 1
ATOM 1381 C C . GLN A 1 168 ? 27.194 -11.412 -1.270 1.00 56.47 168 GLN A C 1
ATOM 1383 O O . GLN A 1 168 ? 27.189 -12.588 -0.926 1.00 56.47 168 GLN A O 1
ATOM 1388 N N . TYR A 1 169 ? 26.378 -11.006 -2.250 1.00 56.94 169 TYR A N 1
ATOM 1389 C CA . TYR A 1 169 ? 25.531 -11.976 -2.989 1.00 56.94 169 TYR A CA 1
ATOM 1390 C C . TYR A 1 169 ? 25.992 -12.218 -4.420 1.00 56.94 169 TYR A C 1
ATOM 1392 O O . TYR A 1 169 ? 26.614 -11.355 -5.050 1.00 56.94 169 TYR A O 1
ATOM 1400 N N . SER A 1 170 ? 25.586 -13.381 -4.933 1.00 62.59 170 SER A N 1
ATOM 1401 C CA . SER A 1 170 ? 25.748 -13.774 -6.323 1.00 62.59 170 SER A CA 1
ATOM 1402 C C . SER A 1 170 ? 24.991 -12.828 -7.256 1.00 62.59 170 SER A C 1
ATOM 1404 O O . SER A 1 170 ? 23.885 -12.367 -6.981 1.00 62.59 170 SER A O 1
ATOM 1406 N N . LYS A 1 171 ? 25.598 -12.570 -8.413 1.00 68.00 171 LYS A N 1
ATOM 1407 C CA . LYS A 1 171 ? 25.016 -11.857 -9.558 1.00 68.00 171 LYS A CA 1
ATOM 1408 C C . LYS A 1 171 ? 23.589 -12.324 -9.891 1.00 68.00 171 LYS A C 1
ATOM 1410 O O . LYS A 1 171 ? 22.739 -11.494 -10.204 1.00 68.00 171 LYS A O 1
ATOM 1415 N N . SER A 1 172 ? 23.355 -13.633 -9.794 1.00 71.06 172 SER A N 1
ATOM 1416 C CA . SER A 1 172 ? 22.082 -14.291 -10.124 1.00 71.06 172 SER A CA 1
ATOM 1417 C C . SER A 1 172 ? 20.905 -13.819 -9.263 1.00 71.06 172 SER A C 1
ATOM 1419 O O . SER A 1 172 ? 19.817 -13.594 -9.788 1.00 71.06 172 SER A O 1
ATOM 1421 N N . ASP A 1 173 ? 21.131 -13.560 -7.974 1.00 72.06 173 ASP A N 1
ATOM 1422 C CA . ASP A 1 173 ? 20.071 -13.125 -7.061 1.00 72.06 173 ASP A CA 1
ATOM 1423 C C . ASP A 1 173 ? 19.615 -11.689 -7.357 1.00 72.06 173 ASP A C 1
ATOM 1425 O O . ASP A 1 173 ? 18.431 -11.376 -7.252 1.00 72.06 173 ASP A O 1
ATOM 1429 N N . LYS A 1 174 ? 20.534 -10.806 -7.786 1.00 72.69 174 LYS A N 1
ATOM 1430 C CA . LYS A 1 174 ? 20.183 -9.425 -8.168 1.00 72.69 174 LYS A CA 1
ATOM 1431 C C . LYS A 1 174 ? 19.245 -9.418 -9.363 1.00 72.69 174 LYS A C 1
ATOM 1433 O O . LYS A 1 174 ? 18.208 -8.767 -9.344 1.00 72.69 174 LYS A O 1
ATOM 1438 N N . GLU A 1 175 ? 19.644 -10.137 -10.404 1.00 79.56 175 GLU A N 1
ATOM 1439 C CA . GLU A 1 175 ? 18.892 -10.232 -11.648 1.00 79.56 175 GLU A CA 1
ATOM 1440 C C . GLU A 1 175 ? 17.504 -10.817 -11.407 1.00 79.56 175 GLU A C 1
ATOM 1442 O O . GLU A 1 175 ? 16.527 -10.281 -11.919 1.00 79.56 175 GLU A O 1
ATOM 1447 N N . LYS A 1 176 ? 17.398 -11.819 -10.525 1.00 86.62 176 LYS A N 1
ATOM 1448 C CA . LYS A 1 176 ? 16.113 -12.369 -10.092 1.00 86.62 176 LYS A CA 1
ATOM 1449 C C . LYS A 1 176 ? 15.175 -11.290 -9.541 1.00 86.62 176 LYS A C 1
ATOM 1451 O O . LYS A 1 176 ? 14.065 -11.158 -10.043 1.00 86.62 176 LYS A O 1
ATOM 1456 N N . TYR A 1 177 ? 15.592 -10.511 -8.539 1.00 87.19 177 TYR A N 1
ATOM 1457 C CA . TYR A 1 177 ? 14.694 -9.525 -7.916 1.00 87.19 177 TYR A CA 1
ATOM 1458 C C . TYR A 1 177 ? 14.375 -8.334 -8.820 1.00 87.19 177 TYR A C 1
ATOM 1460 O O . TYR A 1 177 ? 13.251 -7.838 -8.790 1.00 87.19 177 TYR A O 1
ATOM 1468 N N . TYR A 1 178 ? 15.317 -7.900 -9.662 1.00 87.19 178 TYR A N 1
ATOM 1469 C CA . TYR A 1 178 ? 15.005 -6.891 -10.674 1.00 87.19 178 TYR A CA 1
ATOM 1470 C C . TYR A 1 178 ? 14.015 -7.417 -11.713 1.00 87.19 178 TYR A C 1
ATOM 1472 O O . TYR A 1 178 ? 13.072 -6.704 -12.041 1.00 87.19 178 TYR A O 1
ATOM 1480 N N . ASN A 1 179 ? 14.168 -8.654 -12.188 1.00 90.06 179 ASN A N 1
ATOM 1481 C CA . ASN A 1 179 ? 13.214 -9.251 -13.123 1.00 90.06 179 ASN A CA 1
ATOM 1482 C C . ASN A 1 179 ? 11.821 -9.379 -12.493 1.00 90.06 179 ASN A C 1
ATOM 1484 O O . ASN A 1 179 ? 10.852 -8.953 -13.110 1.00 90.06 179 ASN A O 1
ATOM 1488 N N . LEU A 1 180 ? 11.729 -9.832 -11.237 1.00 94.44 180 LEU A N 1
ATOM 1489 C CA . LEU A 1 180 ? 10.463 -9.880 -10.495 1.00 94.44 180 LEU A CA 1
ATOM 1490 C C . LEU A 1 180 ? 9.820 -8.491 -10.344 1.00 94.44 180 LEU A C 1
ATOM 1492 O O . LEU A 1 180 ? 8.608 -8.353 -10.512 1.00 94.44 180 LEU A O 1
ATOM 1496 N N . ALA A 1 181 ? 10.614 -7.448 -10.076 1.00 95.31 181 ALA A N 1
ATOM 1497 C CA . ALA A 1 181 ? 10.110 -6.075 -10.048 1.00 95.31 181 ALA A CA 1
ATOM 1498 C C . ALA A 1 181 ? 9.550 -5.658 -11.416 1.00 95.31 181 ALA A C 1
ATOM 1500 O O . ALA A 1 181 ? 8.451 -5.117 -11.498 1.00 95.31 181 ALA A O 1
ATOM 1501 N N . ILE A 1 182 ? 10.286 -5.928 -12.498 1.00 95.19 182 ILE A N 1
ATOM 1502 C CA . ILE A 1 182 ? 9.869 -5.603 -13.867 1.00 95.19 182 ILE A CA 1
ATOM 1503 C C . ILE A 1 182 ? 8.578 -6.334 -14.257 1.00 95.19 182 ILE A C 1
ATOM 1505 O O . ILE A 1 182 ? 7.693 -5.692 -14.815 1.00 95.19 182 ILE A O 1
ATOM 1509 N N . GLU A 1 183 ? 8.440 -7.617 -13.921 1.00 97.06 183 GLU A N 1
ATOM 1510 C CA . GLU A 1 183 ? 7.219 -8.403 -14.150 1.00 97.06 183 GLU A CA 1
ATOM 1511 C C . GLU A 1 183 ? 6.013 -7.811 -13.408 1.00 97.06 183 GLU A C 1
ATOM 1513 O O . GLU A 1 183 ? 4.943 -7.639 -13.995 1.00 97.06 183 GLU A O 1
ATOM 1518 N N . CYS A 1 184 ? 6.190 -7.428 -12.139 1.00 98.06 184 CYS A N 1
ATOM 1519 C CA . CYS A 1 184 ? 5.131 -6.786 -11.359 1.00 98.06 184 CYS A CA 1
ATOM 1520 C C . CYS A 1 184 ? 4.751 -5.414 -11.942 1.00 98.06 184 CYS A C 1
ATOM 1522 O O . CYS A 1 184 ? 3.566 -5.109 -12.069 1.00 98.06 184 CYS A O 1
ATOM 1524 N N . TYR A 1 185 ? 5.732 -4.610 -12.370 1.00 98.38 185 TYR A N 1
ATOM 1525 C CA . TYR A 1 185 ? 5.465 -3.351 -13.068 1.00 98.38 185 TYR A CA 1
ATOM 1526 C C . TYR A 1 185 ? 4.720 -3.560 -14.384 1.00 98.38 185 TYR A C 1
ATOM 1528 O O . TYR A 1 185 ? 3.816 -2.790 -14.697 1.00 98.38 185 TYR A O 1
ATOM 1536 N N . ASP A 1 186 ? 5.089 -4.578 -15.162 1.00 98.31 186 ASP A N 1
ATOM 1537 C CA . ASP A 1 186 ? 4.388 -4.913 -16.398 1.00 98.31 186 ASP A CA 1
ATOM 1538 C C . ASP A 1 186 ? 2.935 -5.287 -16.129 1.00 98.31 186 ASP A C 1
ATOM 1540 O O . ASP A 1 186 ? 2.050 -4.794 -16.831 1.00 98.31 186 ASP A O 1
ATOM 1544 N N . LYS A 1 187 ? 2.669 -6.056 -15.067 1.00 98.44 187 LYS A N 1
ATOM 1545 C CA . LYS A 1 187 ? 1.295 -6.387 -14.690 1.00 98.44 187 LYS A CA 1
ATOM 1546 C C . LYS A 1 187 ? 0.502 -5.167 -14.220 1.00 98.44 187 LYS A C 1
ATOM 1548 O O . LYS A 1 187 ? -0.641 -4.990 -14.635 1.00 98.44 187 LYS A O 1
ATOM 1553 N N . ALA A 1 188 ? 1.113 -4.285 -13.429 1.00 98.06 188 ALA A N 1
ATOM 1554 C CA . ALA A 1 188 ? 0.497 -3.020 -13.029 1.00 98.06 188 ALA A CA 1
ATOM 1555 C C . ALA A 1 188 ? 0.167 -2.127 -14.242 1.00 98.06 188 ALA A C 1
ATOM 1557 O O . ALA A 1 188 ? -0.913 -1.545 -14.302 1.00 98.06 188 ALA A O 1
ATOM 1558 N N . ILE A 1 189 ? 1.060 -2.057 -15.238 1.00 98.25 189 ILE A N 1
ATOM 1559 C CA . ILE A 1 189 ? 0.847 -1.305 -16.488 1.00 98.25 189 ILE A CA 1
ATOM 1560 C C . ILE A 1 189 ? -0.244 -1.943 -17.352 1.00 98.25 189 ILE A C 1
ATOM 1562 O O . ILE A 1 189 ? -1.016 -1.223 -17.981 1.00 98.25 189 ILE A O 1
ATOM 1566 N N . GLU A 1 190 ? -0.307 -3.274 -17.413 1.00 98.31 190 GLU A N 1
ATOM 1567 C CA . GLU A 1 190 ? -1.364 -3.997 -18.128 1.00 98.31 190 GLU A CA 1
ATOM 1568 C C . GLU A 1 190 ? -2.744 -3.642 -17.558 1.00 98.31 190 GLU A C 1
ATOM 1570 O O . GLU A 1 190 ? -3.667 -3.346 -18.316 1.00 98.31 190 GLU A O 1
ATOM 1575 N N . LEU A 1 191 ? -2.859 -3.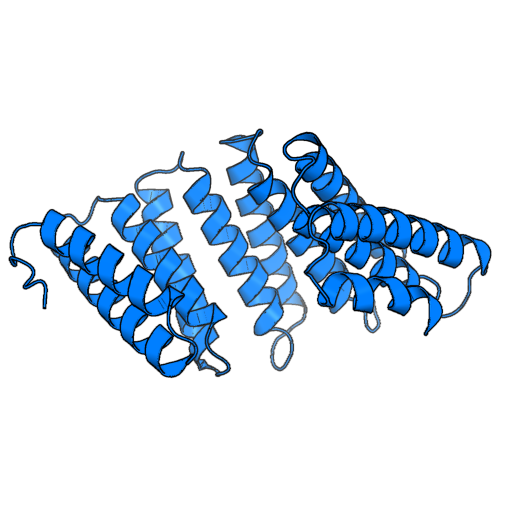619 -16.227 1.00 97.81 191 LEU A N 1
ATOM 1576 C CA . LEU A 1 191 ? -4.094 -3.292 -15.514 1.00 97.81 191 LEU A CA 1
ATOM 1577 C C . LEU A 1 191 ? -4.421 -1.789 -15.555 1.00 97.81 191 LEU A C 1
ATOM 1579 O O . LEU A 1 191 ? -5.587 -1.416 -15.676 1.00 97.81 191 LEU A O 1
ATOM 1583 N N . ASN A 1 192 ? -3.410 -0.917 -15.484 1.00 97.44 192 ASN A N 1
ATOM 1584 C CA . ASN A 1 192 ? -3.567 0.535 -15.561 1.00 97.44 192 ASN A CA 1
ATOM 1585 C C . ASN A 1 192 ? -2.498 1.196 -16.463 1.00 97.44 192 ASN A C 1
ATOM 1587 O O . ASN A 1 192 ? -1.493 1.729 -15.980 1.00 97.44 192 ASN A O 1
ATOM 1591 N N . PRO A 1 193 ? -2.735 1.265 -17.786 1.00 97.12 193 PRO A N 1
ATOM 1592 C CA . PRO A 1 193 ? -1.763 1.787 -18.751 1.00 97.12 193 PRO A CA 1
ATOM 1593 C C . PRO A 1 193 ? -1.608 3.316 -18.734 1.00 97.12 193 PRO A C 1
ATOM 1595 O O . PRO A 1 193 ? -0.828 3.864 -19.521 1.00 97.12 193 PRO A O 1
ATOM 1598 N N . ASN A 1 194 ? -2.356 4.019 -17.879 1.00 96.00 194 ASN A N 1
ATOM 1599 C CA . ASN A 1 194 ? -2.301 5.474 -17.745 1.00 96.00 194 ASN A CA 1
ATOM 1600 C C . ASN A 1 194 ? -1.631 5.931 -16.440 1.00 96.00 194 ASN A C 1
ATOM 1602 O O . ASN A 1 194 ? -1.516 7.139 -16.226 1.00 96.00 194 ASN A O 1
ATOM 1606 N N . ASP A 1 195 ? -1.140 5.015 -15.593 1.00 95.56 195 ASP A N 1
ATOM 1607 C CA . ASP A 1 195 ? -0.385 5.406 -14.401 1.00 95.56 195 ASP A CA 1
ATOM 1608 C C . ASP A 1 195 ? 1.063 5.788 -14.743 1.00 95.56 195 ASP A C 1
ATOM 1610 O O . ASP A 1 195 ? 1.955 4.950 -14.902 1.00 95.56 195 ASP A O 1
ATOM 1614 N N . ALA A 1 196 ? 1.307 7.095 -14.810 1.00 95.06 196 ALA A N 1
ATOM 1615 C CA . ALA A 1 196 ? 2.630 7.652 -15.054 1.00 95.06 196 ALA A CA 1
ATOM 1616 C C . ALA A 1 196 ? 3.659 7.255 -13.978 1.00 95.06 196 ALA A C 1
ATOM 1618 O O . ALA A 1 196 ? 4.838 7.083 -14.302 1.00 95.06 196 ALA A O 1
ATOM 1619 N N . GLU A 1 197 ? 3.236 7.087 -12.720 1.00 95.00 197 GLU A N 1
ATOM 1620 C CA . GLU A 1 197 ? 4.142 6.728 -11.624 1.00 95.00 197 GLU A CA 1
ATOM 1621 C C . GLU A 1 197 ? 4.637 5.282 -11.763 1.00 95.00 197 GLU A C 1
ATOM 1623 O O . GLU A 1 197 ? 5.816 5.026 -11.528 1.00 95.00 197 GLU A O 1
ATOM 1628 N N . THR A 1 198 ? 3.792 4.352 -12.224 1.00 96.12 198 THR A N 1
ATOM 1629 C CA . THR A 1 198 ? 4.203 2.964 -12.513 1.00 96.12 198 THR A CA 1
ATOM 1630 C C . THR A 1 198 ? 5.253 2.910 -13.629 1.00 96.12 198 THR A C 1
ATOM 1632 O O . THR A 1 198 ? 6.281 2.246 -13.481 1.00 96.12 198 THR A O 1
ATOM 1635 N N . TYR A 1 199 ? 5.079 3.670 -14.720 1.00 96.69 199 TYR A N 1
ATOM 1636 C CA . TYR A 1 199 ? 6.111 3.767 -15.766 1.00 96.69 199 TYR A CA 1
ATOM 1637 C C . TYR A 1 199 ? 7.424 4.349 -15.240 1.00 96.69 199 TYR A C 1
ATOM 1639 O O . TYR A 1 199 ? 8.502 3.868 -15.601 1.00 96.69 199 TYR A O 1
ATOM 1647 N N . LYS A 1 200 ? 7.353 5.368 -14.380 1.00 94.81 200 LYS A N 1
ATOM 1648 C CA . LYS A 1 200 ? 8.536 5.948 -13.741 1.00 94.81 200 LYS A CA 1
ATOM 1649 C C . LYS A 1 200 ? 9.216 4.944 -12.802 1.00 94.81 200 LYS A C 1
ATOM 1651 O O . LYS A 1 200 ? 10.439 4.840 -12.842 1.00 94.81 200 LYS A O 1
ATOM 1656 N N . GLY A 1 201 ? 8.462 4.184 -12.005 1.00 93.56 201 GLY A N 1
ATOM 1657 C CA . GLY A 1 201 ? 9.001 3.142 -11.121 1.00 93.56 201 GLY A CA 1
ATOM 1658 C C . GLY A 1 201 ? 9.721 2.045 -11.907 1.00 93.56 201 GLY A C 1
ATOM 1659 O O . GLY A 1 201 ? 10.868 1.698 -11.609 1.00 93.56 201 GLY A O 1
ATOM 1660 N N . LYS A 1 202 ? 9.118 1.600 -13.015 1.00 95.94 202 LYS A N 1
ATOM 1661 C CA . LYS A 1 202 ? 9.754 0.666 -13.951 1.00 95.94 202 LYS A CA 1
ATOM 1662 C C . LYS A 1 202 ? 11.049 1.227 -14.551 1.00 95.94 202 LYS A C 1
ATOM 1664 O O . LYS A 1 202 ? 12.054 0.522 -14.657 1.00 95.94 202 LYS A O 1
ATOM 1669 N N . ALA A 1 203 ? 11.044 2.505 -14.931 1.00 94.31 203 ALA A N 1
ATOM 1670 C CA . ALA A 1 203 ? 12.216 3.186 -15.475 1.00 94.31 203 ALA A CA 1
ATOM 1671 C C . ALA A 1 203 ? 13.363 3.295 -14.454 1.00 94.31 203 ALA A C 1
ATOM 1673 O O . ALA A 1 203 ? 14.530 3.080 -14.802 1.00 94.31 203 ALA A O 1
ATOM 1674 N N . ASP A 1 204 ? 13.035 3.596 -13.195 1.00 90.94 204 ASP A N 1
ATOM 1675 C CA . ASP A 1 204 ? 13.989 3.613 -12.087 1.00 90.94 204 ASP A CA 1
ATOM 1676 C C . ASP A 1 204 ? 14.622 2.236 -11.891 1.00 90.94 204 ASP A C 1
ATOM 1678 O O . ASP A 1 204 ? 15.848 2.144 -11.819 1.00 90.94 204 ASP A O 1
ATOM 1682 N N . ALA A 1 205 ? 13.810 1.173 -11.876 1.00 91.00 205 ALA A N 1
ATOM 1683 C CA . ALA A 1 205 ? 14.290 -0.198 -11.723 1.00 91.00 205 ALA A CA 1
ATOM 1684 C C . ALA A 1 205 ? 15.281 -0.578 -12.837 1.00 91.00 205 ALA A C 1
ATOM 1686 O O . ALA A 1 205 ? 16.369 -1.078 -12.547 1.00 91.00 205 ALA A O 1
ATOM 1687 N N . TYR A 1 206 ? 14.977 -0.257 -14.101 1.00 90.94 206 TYR A N 1
ATOM 1688 C CA . TYR A 1 206 ? 15.921 -0.458 -15.209 1.00 90.94 206 TYR A CA 1
ATOM 1689 C C . TYR A 1 206 ? 17.206 0.363 -15.056 1.00 90.94 206 TYR A C 1
ATOM 1691 O O . TYR A 1 206 ? 18.300 -0.153 -15.287 1.00 90.94 206 TYR A O 1
ATOM 1699 N N . SER A 1 207 ? 17.091 1.632 -14.656 1.00 88.44 207 SER A N 1
ATOM 1700 C CA . SER A 1 207 ? 18.246 2.524 -14.484 1.00 88.44 207 SER A CA 1
ATOM 1701 C C . SER A 1 207 ? 19.162 2.046 -13.357 1.00 88.44 207 SER A C 1
ATOM 1703 O O . SER A 1 207 ? 20.386 2.106 -13.468 1.00 88.44 207 SER A O 1
ATOM 1705 N N . GLN A 1 208 ? 18.580 1.562 -12.264 1.00 83.38 208 GLN A N 1
ATOM 1706 C CA . GLN A 1 208 ? 19.299 1.050 -11.102 1.00 83.38 208 GLN A CA 1
ATOM 1707 C C . GLN A 1 208 ? 19.952 -0.297 -11.392 1.00 83.38 208 GLN A C 1
ATOM 1709 O O . GLN A 1 208 ? 21.127 -0.488 -11.062 1.00 83.38 208 GLN A O 1
ATOM 1714 N N . PHE A 1 209 ? 19.234 -1.189 -12.081 1.00 82.81 209 PHE A N 1
ATOM 1715 C CA . PHE A 1 209 ? 19.804 -2.432 -12.579 1.00 82.81 209 PHE A CA 1
ATOM 1716 C C . PHE A 1 209 ? 21.015 -2.138 -13.465 1.00 82.81 209 PHE A C 1
ATOM 1718 O O . PHE A 1 209 ? 22.101 -2.654 -13.209 1.00 82.81 209 PHE A O 1
ATOM 1725 N N . ALA A 1 210 ? 20.880 -1.215 -14.420 1.00 83.12 210 ALA A N 1
ATOM 1726 C CA . ALA A 1 210 ? 21.968 -0.838 -15.313 1.00 83.12 210 ALA A CA 1
ATOM 1727 C C . ALA A 1 210 ? 23.189 -0.262 -14.564 1.00 83.12 210 ALA A C 1
ATOM 1729 O O . ALA A 1 210 ? 24.325 -0.689 -14.785 1.00 83.12 210 ALA A O 1
ATOM 1730 N N . ASN A 1 211 ? 22.959 0.666 -13.632 1.00 78.06 211 ASN A N 1
ATOM 1731 C CA . ASN A 1 211 ? 24.015 1.302 -12.843 1.00 78.06 211 ASN A CA 1
ATOM 1732 C C . ASN A 1 211 ? 24.782 0.314 -11.960 1.00 78.06 211 ASN A C 1
ATOM 1734 O O . ASN A 1 211 ? 26.009 0.348 -11.897 1.00 78.06 211 ASN A O 1
ATOM 1738 N N . LYS A 1 212 ? 24.065 -0.565 -11.257 1.00 69.69 212 LYS A N 1
ATOM 1739 C CA . LYS A 1 212 ? 24.646 -1.408 -10.205 1.00 69.69 212 LYS A CA 1
ATOM 1740 C C . LYS A 1 212 ? 25.148 -2.759 -10.712 1.00 69.69 212 LYS A C 1
ATOM 1742 O O . LYS A 1 212 ? 25.928 -3.418 -10.022 1.00 69.69 212 LYS A O 1
ATOM 1747 N N . TYR A 1 213 ? 24.687 -3.183 -11.888 1.00 65.44 213 TYR A N 1
ATOM 1748 C CA . TYR A 1 213 ? 25.061 -4.458 -12.494 1.00 65.44 213 TYR A CA 1
ATOM 1749 C C . TYR A 1 213 ? 26.235 -4.323 -13.475 1.00 65.44 213 TYR A C 1
ATOM 1751 O O . TYR A 1 213 ? 27.090 -5.206 -13.508 1.00 65.44 213 TYR A O 1
ATOM 1759 N N . PHE A 1 214 ? 26.346 -3.213 -14.217 1.00 66.88 214 PHE A N 1
ATOM 1760 C CA . PHE A 1 214 ? 27.365 -3.055 -15.268 1.00 66.88 214 PHE A CA 1
ATOM 1761 C C . PHE A 1 214 ? 28.567 -2.166 -14.894 1.00 66.88 214 PHE A C 1
ATOM 1763 O O . PHE A 1 214 ? 29.397 -1.887 -15.755 1.00 66.88 214 PHE A O 1
ATOM 1770 N N . SER A 1 215 ? 28.713 -1.738 -13.634 1.00 58.84 215 SER A N 1
ATOM 1771 C CA . SER A 1 215 ? 29.741 -0.760 -13.231 1.00 58.84 215 SER A CA 1
ATOM 1772 C C . SER A 1 215 ? 31.189 -1.267 -13.210 1.00 58.84 215 SER A C 1
ATOM 1774 O O . SER A 1 215 ? 32.089 -0.434 -13.154 1.00 58.84 215 SER A O 1
ATOM 1776 N N . HIS A 1 216 ? 31.452 -2.584 -13.268 1.00 55.88 216 HIS A N 1
ATOM 1777 C CA . HIS A 1 216 ? 32.820 -3.082 -13.052 1.00 55.88 216 HIS A CA 1
ATOM 1778 C C . HIS A 1 216 ? 33.425 -4.062 -14.071 1.00 55.88 216 HIS A C 1
ATOM 1780 O O . HIS A 1 216 ? 34.650 -4.091 -14.124 1.00 55.88 216 HIS A O 1
ATOM 1786 N N . GLN A 1 217 ? 32.684 -4.828 -14.891 1.00 53.22 217 GLN A N 1
ATOM 1787 C CA . GLN A 1 217 ? 33.314 -5.846 -15.776 1.00 53.22 217 GLN A CA 1
ATOM 1788 C C . GLN A 1 217 ? 32.534 -6.230 -17.062 1.00 53.22 217 GLN A C 1
ATOM 1790 O O . GLN A 1 217 ? 32.741 -7.319 -17.592 1.00 53.22 217 GLN A O 1
ATOM 1795 N N . TYR A 1 218 ? 31.638 -5.392 -17.598 1.00 58.28 218 TYR A N 1
ATOM 1796 C CA . TYR A 1 218 ? 30.707 -5.825 -18.660 1.00 58.28 218 TYR A CA 1
ATOM 1797 C C . TYR A 1 218 ? 30.708 -4.982 -19.936 1.00 58.28 218 TYR A C 1
ATOM 1799 O O . TYR A 1 218 ? 31.130 -3.826 -19.948 1.00 58.28 218 TYR A O 1
ATOM 1807 N N . SER A 1 219 ? 30.177 -5.584 -21.009 1.00 63.28 219 SER A N 1
ATOM 1808 C CA . SER A 1 219 ? 29.954 -4.945 -22.303 1.00 63.28 219 SER A CA 1
ATOM 1809 C C . SER A 1 219 ? 29.091 -3.693 -22.152 1.00 63.28 219 SER A C 1
ATOM 1811 O O . SER A 1 219 ? 27.954 -3.749 -21.680 1.00 63.28 219 SER A O 1
ATOM 1813 N N . LYS A 1 220 ? 29.615 -2.567 -22.642 1.00 67.88 220 LYS A N 1
ATOM 1814 C CA . LYS A 1 220 ? 28.899 -1.295 -22.801 1.00 67.88 220 LYS A CA 1
ATOM 1815 C C . LYS A 1 220 ? 27.509 -1.476 -23.444 1.00 67.88 220 LYS A C 1
ATOM 1817 O O . LYS A 1 220 ? 26.593 -0.737 -23.095 1.00 67.88 220 LYS A O 1
ATOM 1822 N N . SER A 1 221 ? 27.337 -2.491 -24.303 1.00 73.06 221 SER A N 1
ATOM 1823 C CA . SER A 1 221 ? 26.075 -2.791 -24.995 1.00 73.06 221 SER A CA 1
ATOM 1824 C C . SER A 1 221 ? 24.923 -3.167 -24.061 1.00 73.06 221 SER A C 1
ATOM 1826 O O . SER A 1 221 ? 23.786 -2.766 -24.301 1.00 73.06 221 SER A O 1
ATOM 1828 N N . ASP A 1 222 ? 25.188 -3.927 -22.996 1.00 75.12 222 ASP A N 1
ATOM 1829 C CA . ASP A 1 222 ? 24.123 -4.426 -22.119 1.00 75.12 222 ASP A CA 1
ATOM 1830 C C . ASP A 1 222 ? 23.635 -3.324 -21.178 1.00 75.12 222 ASP A C 1
ATOM 1832 O O . ASP A 1 222 ? 22.429 -3.148 -21.005 1.00 75.12 222 ASP A O 1
ATOM 1836 N N . LYS A 1 223 ? 24.557 -2.501 -20.656 1.00 80.25 223 LYS A N 1
ATOM 1837 C CA . LYS A 1 223 ? 24.217 -1.283 -19.900 1.00 80.25 223 LYS A CA 1
ATOM 1838 C C . LYS A 1 223 ? 23.335 -0.353 -20.739 1.00 80.25 223 LYS A C 1
ATOM 1840 O O . LYS A 1 223 ? 22.293 0.108 -20.275 1.00 80.25 223 LYS A O 1
ATOM 1845 N N . GLU A 1 224 ? 23.718 -0.135 -21.996 1.00 84.38 224 GLU A N 1
ATOM 1846 C CA . GLU A 1 224 ? 22.992 0.722 -22.936 1.00 84.38 224 GLU A CA 1
ATOM 1847 C C . GLU A 1 224 ? 21.590 0.185 -23.263 1.00 84.38 224 GLU A C 1
ATOM 1849 O O . GLU A 1 224 ? 20.628 0.954 -23.304 1.00 84.38 224 GLU A O 1
ATOM 1854 N N . LYS A 1 225 ? 21.430 -1.139 -23.405 1.00 87.69 225 LYS A N 1
ATOM 1855 C CA . LYS A 1 225 ? 20.115 -1.775 -23.586 1.00 87.69 225 LYS A CA 1
ATOM 1856 C C . LYS A 1 225 ? 19.140 -1.391 -22.469 1.00 87.69 225 LYS A C 1
ATOM 1858 O O . LYS A 1 225 ? 18.021 -0.970 -22.762 1.00 87.69 225 LYS A O 1
ATOM 1863 N N . TYR A 1 226 ? 19.541 -1.524 -21.204 1.00 87.06 226 TYR A N 1
ATOM 1864 C CA . TYR A 1 226 ? 18.654 -1.241 -20.068 1.00 87.06 226 TYR A CA 1
ATOM 1865 C C . TYR A 1 226 ? 18.394 0.252 -19.873 1.00 87.06 226 TYR A C 1
ATOM 1867 O O . TYR A 1 226 ? 17.270 0.634 -19.552 1.00 87.06 226 TYR A O 1
ATOM 1875 N N . TYR A 1 227 ? 19.370 1.112 -20.160 1.00 89.00 227 TYR A N 1
ATOM 1876 C CA . TYR A 1 227 ? 19.128 2.553 -20.212 1.00 89.00 227 TYR A CA 1
ATOM 1877 C C . TYR A 1 227 ? 18.133 2.946 -21.297 1.00 89.00 227 TYR A C 1
ATOM 1879 O O . TYR A 1 227 ? 17.219 3.722 -21.027 1.00 89.00 227 TYR A O 1
ATOM 1887 N N . ASN A 1 228 ? 18.220 2.349 -22.484 1.00 90.75 228 ASN A N 1
ATOM 1888 C CA . ASN A 1 228 ? 17.236 2.583 -23.538 1.00 90.75 228 ASN A CA 1
ATOM 1889 C C . ASN A 1 228 ? 15.826 2.123 -23.126 1.00 90.75 228 ASN A C 1
ATOM 1891 O O . ASN A 1 228 ? 14.841 2.787 -23.452 1.00 90.75 228 ASN A O 1
ATOM 1895 N N . LEU A 1 229 ? 15.705 1.020 -22.379 1.00 92.88 229 LEU A N 1
ATOM 1896 C CA . LEU A 1 229 ? 14.423 0.589 -21.805 1.00 92.88 229 LEU A CA 1
ATOM 1897 C C . LEU A 1 229 ? 13.905 1.573 -20.745 1.00 92.88 229 LEU A C 1
ATOM 1899 O O . LEU A 1 229 ? 12.724 1.927 -20.777 1.00 92.88 229 LEU A O 1
ATOM 1903 N N . ALA A 1 230 ? 14.775 2.068 -19.860 1.00 92.56 230 ALA A N 1
ATOM 1904 C CA . ALA A 1 230 ? 14.418 3.086 -18.874 1.00 92.56 230 ALA A CA 1
ATOM 1905 C C . ALA A 1 230 ? 13.907 4.371 -19.543 1.00 92.56 230 ALA A C 1
ATOM 1907 O O . ALA A 1 230 ? 12.841 4.873 -19.200 1.00 92.56 230 ALA A O 1
ATOM 1908 N N . ILE A 1 231 ? 14.626 4.861 -20.553 1.00 92.44 231 ILE A N 1
ATOM 1909 C CA . ILE A 1 231 ? 14.293 6.046 -21.356 1.00 92.44 231 ILE A CA 1
ATOM 1910 C C . ILE A 1 231 ? 12.903 5.916 -21.979 1.00 92.44 231 ILE A C 1
ATOM 1912 O O . ILE A 1 231 ? 12.099 6.836 -21.847 1.00 92.44 231 ILE A O 1
ATOM 1916 N N . LYS A 1 232 ? 12.584 4.768 -22.589 1.00 94.50 232 LYS A N 1
ATOM 1917 C CA . LYS A 1 232 ? 11.245 4.510 -23.148 1.00 94.50 232 LYS A CA 1
ATOM 1918 C C . LYS A 1 232 ? 10.148 4.590 -22.085 1.00 94.50 232 LYS A C 1
ATOM 1920 O O . LYS A 1 232 ? 9.085 5.154 -22.342 1.00 94.50 232 LYS A O 1
ATOM 1925 N N . CYS A 1 233 ? 10.403 4.048 -20.895 1.00 94.62 233 CYS A N 1
ATOM 1926 C CA . CYS A 1 233 ? 9.454 4.114 -19.786 1.00 94.62 233 CYS A CA 1
ATOM 1927 C C . CYS A 1 233 ? 9.288 5.558 -19.279 1.00 94.62 233 CYS A C 1
ATOM 1929 O O . CYS A 1 233 ? 8.159 6.018 -19.123 1.00 94.62 233 CYS A O 1
ATOM 1931 N N . TYR A 1 234 ? 10.380 6.315 -19.123 1.00 94.50 234 TYR A N 1
ATOM 1932 C CA . TYR A 1 234 ? 10.312 7.735 -18.766 1.00 94.50 234 TYR A CA 1
ATOM 1933 C C . TYR A 1 234 ? 9.576 8.572 -19.813 1.00 94.50 234 TYR A C 1
ATOM 1935 O O . TYR A 1 234 ? 8.772 9.418 -19.441 1.00 94.50 234 TYR A O 1
ATOM 1943 N N . ASP A 1 235 ? 9.799 8.333 -21.107 1.00 94.31 235 ASP A N 1
ATOM 1944 C CA . ASP A 1 235 ? 9.076 9.032 -22.179 1.00 94.31 235 ASP A CA 1
ATOM 1945 C C . ASP A 1 235 ? 7.569 8.811 -22.066 1.00 94.31 235 ASP A C 1
ATOM 1947 O O . ASP A 1 235 ? 6.776 9.745 -22.209 1.00 94.31 235 ASP A O 1
ATOM 1951 N N . LYS A 1 236 ? 7.162 7.576 -21.759 1.00 95.50 236 LYS A N 1
ATOM 1952 C CA . LYS A 1 236 ? 5.757 7.246 -21.535 1.00 95.50 236 LYS A CA 1
ATOM 1953 C C . LYS A 1 236 ? 5.209 7.930 -20.278 1.00 95.50 236 LYS A C 1
ATOM 1955 O O . LYS A 1 236 ? 4.129 8.512 -20.357 1.00 95.50 236 LYS A O 1
ATOM 1960 N N . ALA A 1 237 ? 5.957 7.939 -19.173 1.00 93.69 237 ALA A N 1
ATOM 1961 C CA . ALA A 1 237 ? 5.582 8.644 -17.944 1.00 93.69 237 ALA A CA 1
ATOM 1962 C C . ALA A 1 237 ? 5.424 10.161 -18.168 1.00 93.69 237 ALA A C 1
ATOM 1964 O O . ALA A 1 237 ? 4.419 10.745 -17.769 1.00 93.69 237 ALA A O 1
ATOM 1965 N N . ILE A 1 238 ? 6.371 10.795 -18.868 1.00 93.88 238 ILE A N 1
ATOM 1966 C CA . ILE A 1 238 ? 6.334 12.226 -19.209 1.00 93.88 238 ILE A CA 1
ATOM 1967 C C . ILE A 1 238 ? 5.147 12.525 -20.123 1.00 93.88 238 ILE A C 1
ATOM 1969 O O . ILE A 1 238 ? 4.449 13.510 -19.909 1.00 93.88 238 ILE A O 1
ATOM 1973 N N . LYS A 1 239 ? 4.869 11.670 -21.114 1.00 94.81 239 LYS A N 1
ATOM 1974 C CA . LYS A 1 239 ? 3.703 11.842 -21.991 1.00 94.81 239 LYS A CA 1
ATOM 1975 C C . LYS A 1 239 ? 2.386 11.810 -21.210 1.00 94.81 239 LYS A C 1
ATOM 1977 O O . LYS A 1 239 ? 1.470 12.548 -21.555 1.00 94.81 239 LYS A O 1
ATOM 1982 N N . LEU A 1 240 ? 2.292 10.958 -20.189 1.00 93.25 240 LEU A N 1
ATOM 1983 C CA . LEU A 1 240 ? 1.112 10.850 -19.327 1.00 93.25 240 LEU A CA 1
ATOM 1984 C C . LEU A 1 240 ? 1.013 12.008 -18.319 1.00 93.25 240 LEU A C 1
ATOM 1986 O O . LEU A 1 240 ? -0.090 12.452 -18.016 1.00 93.25 240 LEU A O 1
ATOM 1990 N N . LYS A 1 241 ? 2.147 12.527 -17.827 1.00 93.25 241 LYS A N 1
ATOM 1991 C CA . LYS A 1 241 ? 2.203 13.625 -16.847 1.00 93.25 241 LYS A CA 1
ATOM 1992 C C . LYS A 1 241 ? 3.318 14.635 -17.185 1.00 93.25 241 LYS A C 1
ATOM 1994 O O . LYS A 1 241 ? 4.359 14.647 -16.525 1.00 93.25 241 LYS A O 1
ATOM 1999 N N . PRO A 1 242 ? 3.109 15.525 -18.177 1.00 88.38 242 PRO A N 1
ATOM 2000 C CA . PRO A 1 242 ? 4.164 16.418 -18.676 1.00 88.38 242 PRO A CA 1
ATOM 2001 C C . PRO A 1 242 ? 4.655 17.456 -17.661 1.00 88.38 242 PRO A C 1
ATOM 2003 O O . PRO A 1 242 ? 5.781 17.934 -17.759 1.00 88.38 242 PRO A O 1
ATOM 2006 N N . SER A 1 243 ? 3.824 17.803 -16.676 1.00 88.38 243 SER A N 1
ATOM 2007 C CA . SER A 1 243 ? 4.156 18.760 -15.615 1.00 88.38 243 SER A CA 1
ATOM 2008 C C . SER A 1 243 ? 5.090 18.191 -14.539 1.00 88.38 243 SER A C 1
ATOM 2010 O O . SER A 1 243 ? 5.607 18.947 -13.716 1.00 88.38 243 SER A O 1
ATOM 2012 N N . ALA A 1 244 ? 5.337 16.875 -14.524 1.00 85.75 244 ALA A N 1
ATOM 2013 C CA . ALA A 1 244 ? 6.218 16.241 -13.549 1.00 85.75 244 ALA A CA 1
ATOM 2014 C C . ALA A 1 244 ? 7.698 16.448 -13.916 1.00 85.75 244 ALA A C 1
ATOM 2016 O O . ALA A 1 244 ? 8.334 15.603 -14.549 1.00 85.75 244 ALA A O 1
ATOM 2017 N N . VAL A 1 245 ? 8.272 17.566 -13.458 1.00 80.12 245 VAL A N 1
ATOM 2018 C CA . VAL A 1 245 ? 9.696 17.913 -13.653 1.00 80.12 245 VAL A CA 1
ATOM 2019 C C . VAL A 1 245 ? 10.630 16.791 -13.178 1.00 80.12 245 VAL A C 1
ATOM 2021 O O . VAL A 1 245 ? 11.657 16.530 -13.802 1.00 80.12 245 VAL A O 1
ATOM 2024 N N . SER A 1 246 ? 10.252 16.064 -12.121 1.00 80.88 246 SER A N 1
ATOM 2025 C CA . SER A 1 246 ? 11.012 14.918 -11.606 1.00 80.88 246 SER A CA 1
ATOM 2026 C C . SER A 1 246 ? 11.224 13.814 -12.649 1.00 80.88 246 SER A C 1
ATOM 2028 O O . SER A 1 246 ? 12.290 13.199 -12.665 1.00 80.88 246 SER A O 1
ATOM 2030 N N . PHE A 1 247 ? 10.264 13.580 -13.548 1.00 85.12 247 PHE A N 1
ATOM 2031 C CA . P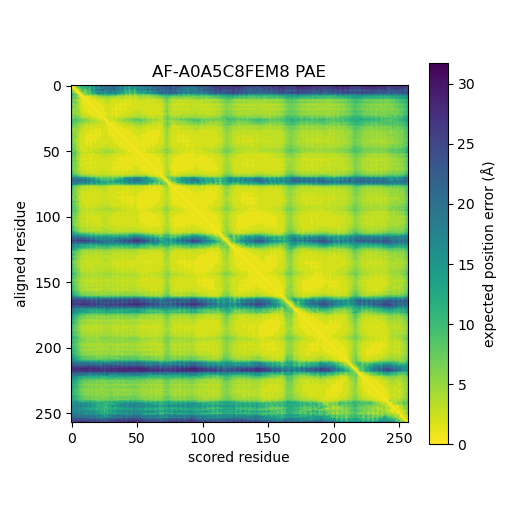HE A 1 247 ? 10.377 12.560 -14.595 1.00 85.12 247 PHE A CA 1
ATOM 2032 C C . PHE A 1 247 ? 11.362 12.991 -15.681 1.00 85.12 247 PHE A C 1
ATOM 2034 O O . PHE A 1 247 ? 12.166 12.186 -16.148 1.00 85.12 247 PHE A O 1
ATOM 2041 N N . ILE A 1 248 ? 11.346 14.280 -16.027 1.00 79.12 248 ILE A N 1
ATOM 2042 C CA . ILE A 1 248 ? 12.267 14.886 -16.995 1.00 79.12 248 ILE A CA 1
ATOM 2043 C C . ILE A 1 248 ? 13.700 14.834 -16.461 1.00 79.12 248 ILE A C 1
ATOM 2045 O O . ILE A 1 248 ? 14.610 14.439 -17.184 1.00 79.12 248 ILE A O 1
ATOM 2049 N N . LEU A 1 249 ? 13.906 15.169 -15.184 1.00 80.19 249 LEU A N 1
ATOM 2050 C CA . LEU A 1 249 ? 15.228 15.093 -14.559 1.00 80.19 249 LEU A CA 1
ATOM 2051 C C . LEU A 1 249 ? 15.748 13.650 -14.520 1.00 80.19 249 LEU A C 1
ATOM 2053 O O . LEU A 1 249 ? 16.880 13.390 -14.928 1.00 80.19 249 LEU A O 1
ATOM 2057 N N . ARG A 1 250 ? 14.912 12.694 -14.094 1.00 79.62 250 ARG A N 1
ATOM 2058 C CA . ARG A 1 250 ? 15.296 11.274 -14.010 1.00 79.62 250 ARG A CA 1
ATOM 2059 C C . ARG A 1 250 ? 15.581 10.642 -15.370 1.00 79.62 250 ARG A C 1
ATOM 2061 O O . ARG A 1 250 ? 16.459 9.788 -15.460 1.00 79.62 250 ARG A O 1
ATOM 2068 N N . ARG A 1 251 ? 14.924 11.109 -16.434 1.00 85.75 251 ARG A N 1
ATOM 2069 C CA . ARG A 1 251 ? 15.199 10.686 -17.812 1.00 85.75 251 ARG A CA 1
ATOM 2070 C C . ARG A 1 251 ? 16.654 10.906 -18.241 1.00 85.75 251 ARG A C 1
ATOM 2072 O O . ARG A 1 251 ? 17.157 10.127 -19.046 1.00 85.75 251 ARG A O 1
ATOM 2079 N N . VAL A 1 252 ? 17.313 11.958 -17.753 1.00 79.31 252 VAL A N 1
ATOM 2080 C CA . VAL A 1 252 ? 18.675 12.336 -18.181 1.00 79.31 252 VAL A CA 1
ATOM 2081 C C . VAL A 1 252 ? 19.757 11.578 -17.395 1.00 79.31 252 VAL A C 1
ATOM 2083 O O . VAL A 1 252 ? 20.859 11.376 -17.902 1.00 79.31 252 VAL A O 1
ATOM 2086 N N . VAL A 1 253 ? 19.431 11.080 -16.195 1.00 74.62 253 VAL A N 1
ATOM 2087 C CA . VAL A 1 253 ? 20.354 10.364 -15.288 1.00 74.62 253 VAL A CA 1
ATOM 2088 C C . VAL A 1 253 ? 21.103 9.190 -15.948 1.00 74.62 253 VAL A C 1
ATOM 2090 O O . VAL A 1 253 ? 22.316 9.095 -15.740 1.00 74.62 253 VAL A O 1
ATOM 2093 N N . PRO A 1 254 ? 20.470 8.335 -16.780 1.00 67.75 254 PRO A N 1
ATOM 2094 C CA . PRO A 1 254 ? 21.165 7.284 -17.529 1.00 67.75 254 PRO A CA 1
ATOM 2095 C C . PRO A 1 254 ? 22.393 7.745 -18.336 1.00 67.75 254 PRO A C 1
ATOM 2097 O O . PRO A 1 254 ? 23.307 6.955 -18.541 1.00 67.75 254 PRO A O 1
ATOM 2100 N N . TYR A 1 255 ? 22.456 9.009 -18.771 1.00 61.62 255 TYR A N 1
ATOM 2101 C CA . TYR A 1 255 ? 23.575 9.546 -19.561 1.00 61.62 255 TYR A CA 1
ATOM 2102 C C . TYR A 1 255 ? 24.660 10.249 -18.736 1.00 61.62 255 TYR A C 1
ATOM 2104 O O . TYR A 1 255 ? 25.717 10.568 -19.275 1.00 61.62 255 TYR A O 1
ATOM 2112 N N . MET A 1 256 ? 24.422 10.503 -17.447 1.00 59.16 256 MET A N 1
ATOM 2113 C CA . MET A 1 256 ? 25.362 11.226 -16.578 1.00 59.16 256 MET A CA 1
ATOM 2114 C C . MET A 1 256 ? 26.290 10.295 -15.769 1.00 59.16 256 MET A C 1
ATOM 2116 O O . MET A 1 256 ? 27.054 10.789 -14.944 1.00 59.16 256 MET A O 1
ATOM 2120 N N . SER A 1 257 ? 26.209 8.970 -15.978 1.00 54.56 257 SER A N 1
ATOM 2121 C CA . SER A 1 257 ? 26.829 7.913 -15.148 1.00 54.56 257 SER A CA 1
ATOM 2122 C C . SER A 1 257 ? 27.602 6.853 -15.936 1.00 54.56 257 SER A C 1
ATOM 2124 O O . SER A 1 257 ? 28.749 6.560 -15.548 1.00 54.56 257 SER A O 1
#